Protein AF-0000000084947669 (afdb_homodimer)

Secondary structure (DSSP, 8-state):
--HHHHHHHHHHHH-TT--HHHHHHHHT--HHHHHHHHHHHHHTTSEEEEEEEE-GGGGT--EEEEEEEEES---HHHHHHHHHHHTT-TTEEEEEEESSS-SEEEEEEESSHHHHHHHHHHTGGGSTTEEEEEEEEEEEEEEE------/--HHHHHHHHHHHH-TT--HHHHHHHHT--HHHHHHHHHHHHHTTSEEEEEEEE-GGGGT--EEEEEEEEES---HHHHHHHHHHHTT-TTEEEEEEESSS-SEEEEEEESSHHHHHHHIIIIITTSTTEEEEEEEEEEEEEEE------

Solvent-accessible surface area (backbone atoms only — not comparable to full-atom values): 15806 Å² total; per-residue (Å²): 132,54,72,64,57,40,53,50,50,49,50,25,33,67,36,48,76,65,47,51,63,58,49,10,64,77,66,73,46,51,46,67,57,43,46,52,49,51,50,50,35,42,73,72,44,36,39,66,48,38,23,35,41,62,35,42,67,73,61,56,30,60,34,44,34,39,36,35,30,30,54,66,56,95,44,71,66,49,47,51,54,41,53,59,53,53,72,71,37,63,47,50,29,28,28,31,33,32,45,76,94,34,42,30,45,30,39,30,44,30,55,38,69,66,53,43,50,49,42,43,63,69,49,58,69,60,43,72,56,64,57,47,77,47,76,28,44,56,75,41,79,73,41,80,55,84,54,69,78,109,133,56,72,65,56,40,52,49,50,49,48,25,34,69,36,48,77,65,46,52,63,60,47,11,66,77,67,75,47,51,46,67,58,44,47,51,50,52,50,48,36,44,73,73,43,37,40,67,48,38,22,34,40,61,35,42,67,74,61,56,32,60,34,44,33,39,37,36,29,28,54,66,55,93,45,72,64,47,48,50,53,41,54,59,52,54,73,70,37,60,46,48,30,30,30,30,33,32,45,77,94,34,43,30,44,30,38,32,46,28,55,39,70,66,54,42,51,49,42,42,64,70,49,58,69,61,43,72,56,63,57,46,76,48,76,28,43,56,76,40,80,74,41,79,54,85,53,70,78,107

Sequence (300 aa):
MDIIDKKLLKLLQEDSKQTTKELSGKLNLSVTAVYERIKKLEKDGTIKKYVALVDRKKINKSYVVFCHIKLIQHNHEFIADFENAILKLDEVLECFHVSGDYDYILKICVADMEEYREFMVTKLTSIKHIGSTHSSFMIGEVKSTTVYDIMDIIDKKLLKLLQEDSKQTTKELSGKLNLSVTAVYERIKKLEKDGTIKKYVALVDRKKINKSYVVFCHIKLIQHNHEFIADFENAILKLDEVLECFHVSGDYDYILKICVADMEEYREFMVTKLTSIKHIGSTHSSFMIGEVKSTTVYDI

InterPro domains:
  IPR000485 AsnC-type HTH domain [PR00033] (1-17)
  IPR000485 AsnC-type HTH domain [PR00033] (17-28)
  IPR000485 AsnC-type HTH domain [PR00033] (28-47)
  IPR000485 AsnC-type HTH domain [PS50956] (1-62)
  IPR011008 Dimeric alpha-beta barrel [SSF54909] (64-147)
  IPR011991 ArsR-like helix-turn-helix domain [cd00090] (2-59)
  IPR019885 Transcription regulator HTH, AsnC-type, conserved site [PS00519] (19-45)
  IPR019887 Transcription regulator AsnC/Lrp, ligand binding domain [PF01037] (65-147)
  IPR019888 Transcription regulator AsnC-like [SM00344] (1-110)
  IPR036388 Winged helix-like DNA-binding domain superfamily [G3DSA:1.10.10.10] (2-53)
  IPR036390 Winged helix DNA-binding domain superfamily [SSF46785] (1-85)

pLDDT: mean 97.44, std 1.71, range [89.81, 98.88]

Organism: Flavobacterium columnare (strain ATCC 49512 / CIP 103533 / TG 44/87) (NCBI:txid1041826)

Nearest PDB structures (foldseek):
  2p6s-assembly1_H  TM=9.702E-01  e=6.304E-16  Neisseria meningitidis MC58
  3i4p-assembly1_A  TM=9.720E-01  e=1.332E-14  Agrobacterium fabrum str. C58
  2gqq-assembly1_A-2  TM=9.405E-01  e=3.184E-14  Escherichia coli
  2pn6-assembly1_A  TM=9.537E-01  e=4.630E-13  Sulfurisphaera tokodaii
  4pcq-assembly2_C  TM=7.401E-01  e=4.635E-12  Mycobacterium tuberculosis H37Rv

Foldseek 3Di:
DDPLLLVLQQVCQVPVPDQLVNSCVVSVHDSVVSVVSVVVCVVVCVPPDDDDDDDCLVVLQPKKKKKFWAFQDDDPVLVVQLVVLLVPDPQWPDWDQDDDDGGIITIGTHRDPVVVVVCVVPRNVPRPGTDDMDMDIDPDDDDDGPGDND/DDPLLLVLQQVCQVPVPDQLVNSCVVSVHDSVVSVVSVVVCVVVCVPPDDDDDDDCLVVLQPKKKKKFWAFQDDDDVLVVQLVVLLVPDPQWPDWDQDDDDGGIITIGTHRDPVVVVVCVVPRNVVRPGTDDMDMDIDPDDDDDGPGDND

Structure (mmCIF, N/CA/C/O backbone):
data_AF-0000000084947669-model_v1
#
loop_
_entity.id
_entity.type
_entity.pdbx_description
1 polymer 'AsnC family transcriptional regulator'
#
loop_
_atom_site.group_PDB
_atom_site.id
_atom_site.type_symbol
_atom_site.label_atom_id
_atom_site.label_alt_id
_atom_site.label_comp_id
_atom_site.label_asym_id
_atom_site.label_entity_id
_atom_site.label_seq_id
_atom_site.pdbx_PDB_ins_code
_atom_site.Cartn_x
_atom_site.Cartn_y
_atom_site.Cartn_z
_atom_site.occupancy
_atom_site.B_iso_or_equiv
_atom_site.auth_seq_id
_atom_site.auth_comp_id
_atom_site.auth_asym_id
_atom_site.auth_atom_id
_atom_site.pdbx_PDB_model_num
ATOM 1 N N . MET A 1 1 ? -20.25 -9.609 -8.492 1 89.81 1 MET A N 1
ATOM 2 C CA . MET A 1 1 ? -19.344 -10.547 -7.832 1 89.81 1 MET A CA 1
ATOM 3 C C . MET A 1 1 ? -20.078 -11.344 -6.754 1 89.81 1 MET A C 1
ATOM 5 O O . MET A 1 1 ? -20.75 -10.758 -5.91 1 89.81 1 MET A O 1
ATOM 9 N N . ASP A 1 2 ? -20.031 -12.578 -6.801 1 94.62 2 ASP A N 1
ATOM 10 C CA . ASP A 1 2 ? -20.766 -13.375 -5.828 1 94.62 2 ASP A CA 1
ATOM 11 C C . ASP A 1 2 ? -19.906 -13.703 -4.613 1 94.62 2 ASP A C 1
ATOM 13 O O . ASP A 1 2 ? -18.766 -13.234 -4.508 1 94.62 2 ASP A O 1
ATOM 17 N N . ILE A 1 3 ? -20.453 -14.438 -3.689 1 96.06 3 ILE A N 1
ATOM 18 C CA . ILE A 1 3 ? -19.844 -14.703 -2.396 1 96.06 3 ILE A CA 1
ATOM 19 C C . ILE A 1 3 ? -18.578 -15.523 -2.592 1 96.06 3 ILE A C 1
ATOM 21 O O . ILE A 1 3 ? -17.578 -15.328 -1.884 1 96.06 3 ILE A O 1
ATOM 25 N N . ILE A 1 4 ? -18.609 -16.391 -3.516 1 97 4 ILE A N 1
ATOM 26 C CA . ILE A 1 4 ? -17.469 -17.25 -3.766 1 97 4 ILE A CA 1
ATOM 27 C C . ILE A 1 4 ? -16.297 -16.422 -4.293 1 97 4 ILE A C 1
ATOM 29 O O . ILE A 1 4 ? -15.164 -16.609 -3.855 1 97 4 ILE A O 1
ATOM 33 N N . ASP A 1 5 ? -16.609 -15.531 -5.273 1 97.62 5 ASP A N 1
ATOM 34 C CA . ASP A 1 5 ? -15.578 -14.641 -5.789 1 97.62 5 ASP A CA 1
ATOM 35 C C . ASP A 1 5 ? -14.938 -13.828 -4.668 1 97.62 5 ASP A C 1
ATOM 37 O O . ASP A 1 5 ? -13.719 -13.656 -4.637 1 97.62 5 ASP A O 1
ATOM 41 N N . LYS A 1 6 ? -15.758 -13.352 -3.789 1 97.69 6 LYS A N 1
ATOM 42 C CA . LYS A 1 6 ? -15.266 -12.547 -2.668 1 97.69 6 LYS A CA 1
ATOM 43 C C . LYS A 1 6 ? -14.344 -13.367 -1.77 1 97.69 6 LYS A C 1
ATOM 45 O O . LYS A 1 6 ? -13.281 -12.898 -1.371 1 97.69 6 LYS A O 1
ATOM 50 N N . LYS A 1 7 ? -14.734 -14.555 -1.469 1 97.88 7 LYS A N 1
ATOM 51 C CA . LYS A 1 7 ? -13.906 -15.438 -0.651 1 97.88 7 LYS A CA 1
ATOM 52 C C . LYS A 1 7 ? -12.586 -15.758 -1.345 1 97.88 7 LYS A C 1
ATOM 54 O O . LYS A 1 7 ? -11.531 -15.758 -0.708 1 97.88 7 LYS A O 1
ATOM 59 N N . LEU A 1 8 ? -12.727 -16 -2.592 1 98.38 8 LEU A N 1
ATOM 60 C CA . LEU A 1 8 ? -11.547 -16.312 -3.396 1 98.38 8 LEU A CA 1
ATOM 61 C C . LEU A 1 8 ? -10.555 -15.156 -3.387 1 98.38 8 LEU A C 1
ATOM 63 O O . LEU A 1 8 ? -9.359 -15.359 -3.17 1 98.38 8 LEU A O 1
ATOM 67 N N . LEU A 1 9 ? -11.047 -13.984 -3.564 1 98.62 9 LEU A N 1
ATOM 68 C CA . LEU A 1 9 ? -10.203 -12.789 -3.562 1 98.62 9 LEU A CA 1
ATOM 69 C C . LEU A 1 9 ? -9.547 -12.594 -2.201 1 98.62 9 LEU A C 1
ATOM 71 O O . LEU A 1 9 ? -8.383 -12.203 -2.123 1 98.62 9 LEU A O 1
ATOM 75 N N . LYS A 1 10 ? -10.289 -12.844 -1.16 1 98.19 10 LYS A N 1
ATOM 76 C CA . LYS A 1 10 ? -9.727 -12.719 0.18 1 98.19 10 LYS A CA 1
ATOM 77 C C . LYS A 1 10 ? -8.539 -13.664 0.362 1 98.19 10 LYS A C 1
ATOM 79 O O . LYS A 1 10 ? -7.484 -13.258 0.844 1 98.19 10 LYS A O 1
ATOM 84 N N . LEU A 1 11 ? -8.695 -14.844 -0.06 1 98.56 11 LEU A N 1
ATOM 85 C CA . LEU A 1 11 ? -7.648 -15.852 0.066 1 98.56 11 LEU A CA 1
ATOM 86 C C . LEU A 1 11 ? -6.43 -15.477 -0.767 1 98.56 11 LEU A C 1
ATOM 88 O O . LEU A 1 11 ? -5.293 -15.594 -0.3 1 98.56 11 LEU A O 1
ATOM 92 N N . LEU A 1 12 ? -6.68 -14.961 -1.956 1 98.75 12 LEU A N 1
ATOM 93 C CA . LEU A 1 12 ? -5.59 -14.641 -2.871 1 98.75 12 LEU A CA 1
ATOM 94 C C . LEU A 1 12 ? -4.859 -13.375 -2.42 1 98.75 12 LEU A C 1
ATOM 96 O O . LEU A 1 12 ? -3.646 -13.258 -2.613 1 98.75 12 LEU A O 1
ATOM 100 N N . GLN A 1 13 ? -5.578 -12.453 -1.816 1 98.81 13 GLN A N 1
ATOM 101 C CA . GLN A 1 13 ? -4.941 -11.25 -1.286 1 98.81 13 GLN A CA 1
ATOM 102 C C . GLN A 1 13 ? -3.992 -11.594 -0.141 1 98.81 13 GLN A C 1
ATOM 104 O O . GLN A 1 13 ? -2.984 -10.914 0.061 1 98.81 13 GLN A O 1
ATOM 109 N N . GLU A 1 14 ? -4.336 -12.672 0.531 1 98.25 14 GLU A N 1
ATOM 110 C CA . GLU A 1 14 ? -3.535 -13.086 1.68 1 98.25 14 GLU A CA 1
ATOM 111 C C . GLU A 1 14 ? -2.34 -13.93 1.243 1 98.25 14 GLU A C 1
ATOM 113 O O . GLU A 1 14 ? -1.248 -13.797 1.801 1 98.25 14 GLU A O 1
ATOM 118 N N . ASP A 1 15 ? -2.598 -14.742 0.283 1 98.38 15 ASP A N 1
ATOM 119 C CA . ASP A 1 15 ? -1.585 -15.664 -0.226 1 98.38 15 ASP A CA 1
ATOM 120 C C . ASP A 1 15 ? -1.894 -16.078 -1.663 1 98.38 15 ASP A C 1
ATOM 122 O O . ASP A 1 15 ? -2.777 -16.906 -1.9 1 98.38 15 ASP A O 1
ATOM 126 N N . SER A 1 16 ? -1.097 -15.594 -2.531 1 98.44 16 SER A N 1
ATOM 127 C CA . SER A 1 16 ? -1.388 -15.867 -3.936 1 98.44 16 SER A CA 1
ATOM 128 C C . SER A 1 16 ? -0.65 -17.109 -4.422 1 98.44 16 SER A C 1
ATOM 130 O O . SER A 1 16 ? -0.786 -17.5 -5.582 1 98.44 16 SER A O 1
ATOM 132 N N . LYS A 1 17 ? 0.069 -17.75 -3.576 1 97.12 17 LYS A N 1
ATOM 133 C CA . LYS A 1 17 ? 0.81 -18.938 -3.963 1 97.12 17 LYS A CA 1
ATOM 134 C C . LYS A 1 17 ? -0.03 -20.203 -3.75 1 97.12 17 LYS A C 1
ATOM 136 O O . LYS A 1 17 ? 0.368 -21.297 -4.156 1 97.12 17 LYS A O 1
ATOM 141 N N . GLN A 1 18 ? -1.15 -20 -3.104 1 97.56 18 GLN A N 1
ATOM 142 C CA . GLN A 1 18 ? -2.027 -21.156 -2.934 1 97.56 18 GLN A CA 1
ATOM 143 C C . GLN A 1 18 ? -2.389 -21.781 -4.281 1 97.56 18 GLN A C 1
ATOM 145 O O . GLN A 1 18 ? -2.727 -21.062 -5.227 1 97.56 18 GLN A O 1
ATOM 150 N N . THR A 1 19 ? -2.348 -23.109 -4.312 1 97 19 THR A N 1
ATOM 151 C CA . THR A 1 19 ? -2.699 -23.797 -5.547 1 97 19 THR A CA 1
ATOM 152 C C . THR A 1 19 ? -4.211 -23.828 -5.738 1 97 19 THR A C 1
ATOM 154 O O . THR A 1 19 ? -4.969 -23.672 -4.777 1 97 19 THR A O 1
ATOM 157 N N . THR A 1 20 ? -4.574 -24.031 -7 1 97.69 20 THR A N 1
ATOM 158 C CA . THR A 1 20 ? -6 -24.172 -7.273 1 97.69 20 THR A CA 1
ATOM 159 C C . THR A 1 20 ? -6.594 -25.328 -6.477 1 97.69 20 THR A C 1
ATOM 161 O O . THR A 1 20 ? -7.746 -25.281 -6.051 1 97.69 20 THR A O 1
ATOM 164 N N . LYS A 1 21 ? -5.789 -26.328 -6.246 1 98 21 LYS A N 1
ATOM 165 C CA . LYS A 1 21 ? -6.227 -27.484 -5.461 1 98 21 LYS A CA 1
ATOM 166 C C . LYS A 1 21 ? -6.5 -27.094 -4.012 1 98 21 LYS A C 1
ATOM 168 O O . LYS A 1 21 ? -7.531 -27.469 -3.449 1 98 21 LYS A O 1
ATOM 173 N N . GLU A 1 22 ? -5.621 -26.406 -3.389 1 98.44 22 GLU A N 1
ATOM 174 C CA . GLU A 1 22 ? -5.805 -25.922 -2.021 1 98.44 22 GLU A CA 1
ATOM 175 C C . GLU A 1 22 ? -7.039 -25.031 -1.912 1 98.44 22 GLU A C 1
ATOM 177 O O . GLU A 1 22 ? -7.84 -25.188 -0.99 1 98.44 22 GLU A O 1
ATOM 182 N N . LEU A 1 23 ? -7.172 -24.156 -2.887 1 98.56 23 LEU A N 1
ATOM 183 C CA . LEU A 1 23 ? -8.297 -23.234 -2.895 1 98.56 23 LEU A CA 1
ATOM 184 C C . LEU A 1 23 ? -9.617 -23.984 -3.07 1 98.56 23 LEU A C 1
ATOM 186 O O . LEU A 1 23 ? -10.625 -23.625 -2.455 1 98.56 23 LEU A O 1
ATOM 190 N N . SER A 1 24 ? -9.57 -24.922 -3.959 1 98.44 24 SER A N 1
ATOM 191 C CA . SER A 1 24 ? -10.742 -25.766 -4.172 1 98.44 24 SER A CA 1
ATOM 192 C C . SER A 1 24 ? -11.227 -26.375 -2.861 1 98.44 24 SER A C 1
ATOM 194 O O . SER A 1 24 ? -12.43 -26.406 -2.588 1 98.44 24 SER A O 1
ATOM 196 N N . GLY A 1 25 ? -10.352 -26.906 -2.055 1 98.12 25 GLY A N 1
ATOM 197 C CA . GLY A 1 25 ? -10.695 -27.469 -0.755 1 98.12 25 GLY A CA 1
ATOM 198 C C . GLY A 1 25 ? -11.289 -26.438 0.195 1 98.12 25 GLY A C 1
ATOM 199 O O . GLY A 1 25 ? -12.297 -26.719 0.856 1 98.12 25 GLY A O 1
ATOM 200 N N . LYS A 1 26 ? -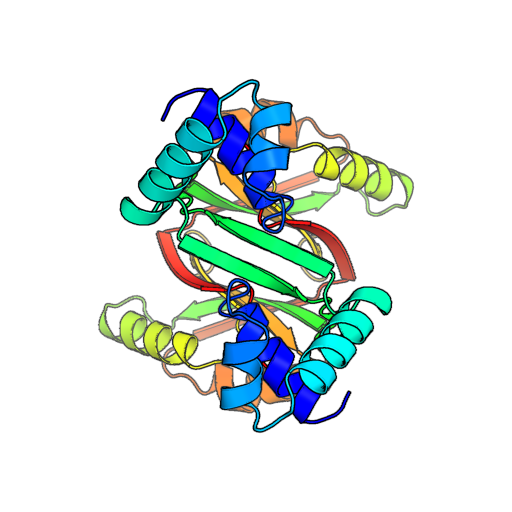10.742 -25.281 0.23 1 97.81 26 LYS A N 1
ATOM 201 C CA . LYS A 1 26 ? -11.172 -24.234 1.151 1 97.81 26 LYS A CA 1
ATOM 202 C C . LYS A 1 26 ? -12.539 -23.688 0.752 1 97.81 26 LYS A C 1
ATOM 204 O O . LYS A 1 26 ? -13.305 -23.234 1.605 1 97.81 26 LYS A O 1
ATOM 209 N N . LEU A 1 27 ? -12.852 -23.734 -0.516 1 98 27 LEU A N 1
ATOM 210 C CA . LEU A 1 27 ? -14.062 -23.109 -1.023 1 98 27 LEU A CA 1
ATOM 211 C C . LEU A 1 27 ? -15.141 -24.141 -1.308 1 98 27 LEU A C 1
ATOM 213 O O . LEU A 1 27 ? -16.281 -23.797 -1.632 1 98 27 LEU A O 1
ATOM 217 N N . ASN A 1 28 ? -14.766 -25.391 -1.197 1 97.88 28 ASN A N 1
ATOM 218 C CA . ASN A 1 28 ? -15.672 -26.484 -1.512 1 97.88 28 ASN A CA 1
ATOM 219 C C . ASN A 1 28 ? -16.188 -26.391 -2.947 1 97.88 28 ASN A C 1
ATOM 221 O O . ASN A 1 28 ? -17.391 -26.438 -3.184 1 97.88 28 ASN A O 1
ATOM 225 N N . LEU A 1 29 ? -15.234 -26.188 -3.861 1 98 29 LEU A N 1
ATOM 226 C CA . LEU A 1 29 ? -15.453 -26.172 -5.305 1 98 29 LEU A CA 1
ATOM 227 C C . LEU A 1 29 ? -14.523 -27.141 -6.016 1 98 29 LEU A C 1
ATOM 229 O O . LEU A 1 29 ? -13.539 -27.594 -5.434 1 98 29 LEU A O 1
ATOM 233 N N . SER A 1 30 ? -14.891 -27.438 -7.219 1 98.19 30 SER A N 1
ATOM 234 C CA . SER A 1 30 ? -13.953 -28.203 -8.031 1 98.19 30 SER A CA 1
ATOM 235 C C . SER A 1 30 ? -12.742 -27.359 -8.422 1 98.19 30 SER A C 1
ATOM 237 O O . SER A 1 30 ? -12.828 -26.125 -8.461 1 98.19 30 SER A O 1
ATOM 239 N N . VAL A 1 31 ? -11.664 -28.062 -8.688 1 98.44 31 VAL A N 1
ATOM 240 C CA . VAL A 1 31 ? -10.445 -27.375 -9.133 1 98.44 31 VAL A CA 1
ATOM 241 C C . VAL A 1 31 ? -10.734 -26.578 -10.398 1 98.44 31 VAL A C 1
ATOM 243 O O . VAL A 1 31 ? -10.297 -25.422 -10.523 1 98.44 31 VAL A O 1
ATOM 246 N N . THR A 1 32 ? -11.523 -27.141 -11.273 1 98.38 32 THR A N 1
ATOM 247 C CA . THR A 1 32 ? -11.875 -26.484 -12.531 1 98.38 32 THR A CA 1
ATOM 248 C C . THR A 1 32 ? -12.688 -25.219 -12.273 1 98.38 32 THR A C 1
ATOM 250 O O . THR A 1 32 ? -12.445 -24.188 -12.898 1 98.38 32 THR A O 1
ATOM 253 N N . ALA A 1 33 ? -13.609 -25.234 -11.375 1 98.19 33 ALA A N 1
ATOM 254 C CA . ALA A 1 33 ? -14.438 -24.094 -11.039 1 98.19 33 ALA A CA 1
ATOM 255 C C . ALA A 1 33 ? -13.586 -22.953 -10.469 1 98.19 33 ALA A C 1
ATOM 257 O O . ALA A 1 33 ? -13.781 -21.781 -10.828 1 98.19 33 ALA A O 1
ATOM 258 N N . VAL A 1 34 ? -12.656 -23.312 -9.586 1 98.5 34 VAL A N 1
ATOM 259 C CA . VAL A 1 34 ? -11.766 -22.312 -9.008 1 98.5 34 VAL A CA 1
ATOM 260 C C . VAL A 1 34 ? -10.922 -21.672 -10.117 1 98.5 34 VAL A C 1
ATOM 262 O O . VAL A 1 34 ? -10.797 -20.453 -10.172 1 98.5 34 VAL A O 1
ATOM 265 N N . TYR A 1 35 ? -10.414 -22.531 -10.961 1 98.25 35 TYR A N 1
ATOM 266 C CA . TYR A 1 35 ? -9.578 -22.062 -12.062 1 98.25 35 TYR A CA 1
ATOM 267 C C . TYR A 1 35 ? -10.336 -21.078 -12.938 1 98.25 35 TYR A C 1
ATOM 269 O O . TYR A 1 35 ? -9.828 -20 -13.25 1 98.25 35 TYR A O 1
ATOM 277 N N . GLU A 1 36 ? -11.484 -21.391 -13.312 1 98.38 36 GLU A N 1
ATOM 278 C CA . GLU A 1 36 ? -12.297 -20.547 -14.18 1 98.38 36 GLU A CA 1
ATOM 279 C C . GLU A 1 36 ? -12.641 -19.219 -13.516 1 98.38 36 GLU A C 1
ATOM 281 O O . GLU A 1 36 ? -12.648 -18.172 -14.164 1 98.38 36 GLU A O 1
ATOM 286 N N . ARG A 1 37 ? -12.906 -19.266 -12.273 1 98.44 37 ARG A N 1
ATOM 287 C CA . ARG A 1 37 ? -13.234 -18.047 -11.547 1 98.44 37 ARG A CA 1
ATOM 288 C C . ARG A 1 37 ? -12.023 -17.125 -11.445 1 98.44 37 ARG A C 1
ATOM 290 O O . ARG A 1 37 ? -12.141 -15.922 -11.633 1 98.44 37 ARG A O 1
ATOM 297 N N . ILE A 1 38 ? -10.898 -17.688 -11.164 1 98.5 38 ILE A N 1
ATOM 298 C CA . ILE A 1 38 ? -9.68 -16.891 -11.094 1 98.5 38 ILE A CA 1
ATOM 299 C C . ILE A 1 38 ? -9.406 -16.234 -12.453 1 98.5 38 ILE A C 1
ATOM 301 O O . ILE A 1 38 ? -9.133 -15.031 -12.523 1 98.5 38 ILE A O 1
ATOM 305 N N . LYS A 1 39 ? -9.508 -17.031 -13.484 1 98.31 39 LYS A N 1
ATOM 306 C CA . LYS A 1 39 ? -9.273 -16.516 -14.836 1 98.31 39 LYS A CA 1
ATOM 307 C C . LYS A 1 39 ? -10.234 -15.383 -15.164 1 98.31 39 LYS A C 1
ATOM 309 O O . LYS A 1 39 ? -9.844 -14.391 -15.781 1 98.31 39 LYS A O 1
ATOM 314 N N . LYS A 1 40 ? -11.422 -15.531 -14.797 1 98.31 40 LYS A N 1
ATOM 315 C CA . LYS A 1 40 ? -12.422 -14.492 -15.023 1 98.31 40 LYS A CA 1
ATOM 316 C C . LYS A 1 40 ? -12.055 -13.211 -14.281 1 98.31 40 LYS A C 1
ATOM 318 O O . LYS A 1 40 ? -12.125 -12.117 -14.852 1 98.31 40 LYS A O 1
ATOM 323 N N . LEU A 1 41 ? -11.672 -13.359 -13.008 1 98.62 41 LEU A N 1
ATOM 324 C CA . LEU A 1 41 ? -11.297 -12.219 -12.18 1 98.62 41 LEU A CA 1
ATOM 325 C C . LEU A 1 41 ? -10.062 -11.523 -12.742 1 98.62 41 LEU A C 1
ATOM 327 O O . LEU A 1 41 ? -9.938 -10.297 -12.641 1 98.62 41 LEU A O 1
ATOM 331 N N . GLU A 1 42 ? -9.156 -12.273 -13.32 1 98.62 42 GLU A N 1
ATOM 332 C CA . GLU A 1 42 ? -7.984 -11.711 -13.984 1 98.62 42 GLU A CA 1
ATOM 333 C C . GLU A 1 42 ? -8.375 -11 -15.281 1 98.62 42 GLU A C 1
ATOM 335 O O . GLU A 1 42 ? -7.938 -9.875 -15.531 1 98.62 42 GLU A O 1
ATOM 340 N N . LYS A 1 43 ? -9.164 -11.594 -16.062 1 98.31 43 LYS A N 1
ATOM 341 C CA . LYS A 1 43 ? -9.555 -11.078 -17.375 1 98.31 43 LYS A CA 1
ATOM 342 C C . LYS A 1 43 ? -10.336 -9.766 -17.234 1 98.31 43 LYS A C 1
ATOM 344 O O . LYS A 1 43 ? -10.148 -8.844 -18.031 1 98.31 43 LYS A O 1
ATOM 349 N N . ASP A 1 44 ? -11.156 -9.719 -16.219 1 97.62 44 ASP A N 1
ATOM 350 C CA . ASP A 1 44 ? -11.984 -8.523 -16.094 1 97.62 44 ASP A CA 1
ATOM 351 C C . ASP A 1 44 ? -11.25 -7.426 -15.32 1 97.62 44 ASP A C 1
ATOM 353 O O . ASP A 1 44 ? -11.781 -6.328 -15.133 1 97.62 44 ASP A O 1
ATOM 357 N N . GLY A 1 45 ? -10.055 -7.707 -14.805 1 98.31 45 GLY A N 1
ATOM 358 C CA . GLY A 1 45 ? -9.195 -6.691 -14.211 1 98.31 45 GLY A CA 1
ATOM 359 C C . GLY A 1 45 ? -9.383 -6.562 -12.711 1 98.31 45 GLY A C 1
ATOM 360 O O . GLY A 1 45 ? -8.789 -5.688 -12.086 1 98.31 45 GLY A O 1
ATOM 361 N N . THR A 1 46 ? -10.234 -7.402 -12.078 1 98.69 46 THR A N 1
ATOM 362 C CA . THR A 1 46 ? -10.391 -7.367 -10.633 1 98.69 46 THR A CA 1
ATOM 363 C C . THR A 1 46 ? -9.078 -7.711 -9.938 1 98.69 46 THR A C 1
ATOM 365 O O . THR A 1 46 ? -8.68 -7.039 -8.984 1 98.69 46 THR A O 1
ATOM 368 N N . ILE A 1 47 ? -8.516 -8.766 -10.414 1 98.75 47 ILE A N 1
ATOM 369 C CA . ILE A 1 47 ? -7.141 -9.031 -10.016 1 98.75 47 ILE A CA 1
ATOM 370 C C . ILE A 1 47 ? -6.18 -8.312 -10.953 1 98.75 47 ILE A C 1
ATOM 372 O O . ILE A 1 47 ? -6.113 -8.617 -12.141 1 98.75 47 ILE A O 1
ATOM 376 N N . LYS A 1 48 ? -5.438 -7.414 -10.453 1 98.38 48 LYS A N 1
ATOM 377 C CA . LYS A 1 48 ? -4.559 -6.59 -11.281 1 98.38 48 LYS A CA 1
ATOM 378 C C . LYS A 1 48 ? -3.234 -7.301 -11.555 1 98.38 48 LYS A C 1
ATOM 380 O O . LYS A 1 48 ? -2.746 -7.301 -12.688 1 98.38 48 LYS A O 1
ATOM 385 N N . LYS A 1 49 ? -2.621 -7.879 -10.531 1 98.06 49 LYS A N 1
ATOM 386 C CA . LYS A 1 49 ? -1.345 -8.578 -10.656 1 98.06 49 LYS A CA 1
ATOM 387 C C . LYS A 1 49 ? -1.015 -9.352 -9.383 1 98.06 49 LYS A C 1
ATOM 389 O O . LYS A 1 49 ? -1.677 -9.18 -8.352 1 98.06 49 LYS A O 1
ATOM 394 N N . TYR A 1 50 ? -0.127 -10.211 -9.477 1 98.81 50 TYR A N 1
ATOM 395 C CA . TYR A 1 50 ? 0.444 -10.969 -8.375 1 98.81 50 TYR A CA 1
ATOM 396 C C . TYR A 1 50 ? 1.867 -10.516 -8.07 1 98.81 50 TYR A C 1
ATOM 398 O O . TYR A 1 50 ? 2.703 -10.438 -8.977 1 98.81 50 TYR A O 1
ATOM 406 N N . VAL A 1 51 ? 2.102 -10.203 -6.77 1 98.88 51 VAL A N 1
ATOM 407 C CA . VAL A 1 51 ? 3.4 -9.602 -6.48 1 98.88 51 VAL A CA 1
ATOM 408 C C . VAL A 1 51 ? 3.98 -10.203 -5.207 1 98.88 51 VAL A C 1
ATOM 410 O O . VAL A 1 51 ? 3.246 -10.766 -4.383 1 98.88 51 VAL A O 1
ATOM 413 N N . ALA A 1 52 ? 5.262 -10.086 -5.094 1 98.81 52 ALA A N 1
ATOM 414 C CA . ALA A 1 52 ? 5.938 -10.312 -3.82 1 98.81 52 ALA A CA 1
ATOM 415 C C . ALA A 1 52 ? 5.996 -9.031 -2.994 1 98.81 52 ALA A C 1
ATOM 417 O O . ALA A 1 52 ? 6.398 -7.977 -3.496 1 98.81 52 ALA A O 1
ATOM 418 N N . LEU A 1 53 ? 5.516 -9.086 -1.841 1 98.81 53 LEU A N 1
ATOM 419 C CA . LEU A 1 53 ? 5.734 -8.008 -0.892 1 98.81 53 LEU A CA 1
ATOM 420 C C . LEU A 1 53 ? 7.062 -8.18 -0.161 1 98.81 53 LEU A C 1
ATOM 422 O O . LEU A 1 53 ? 7.352 -9.258 0.36 1 98.81 53 LEU A O 1
ATOM 426 N N . VAL A 1 54 ? 7.812 -7.102 -0.158 1 98.5 54 VAL A N 1
ATOM 427 C CA . VAL A 1 54 ? 9.164 -7.156 0.396 1 98.5 54 VAL A CA 1
ATOM 428 C C . VAL A 1 54 ? 9.211 -6.371 1.707 1 98.5 54 VAL A C 1
ATOM 430 O O . VAL A 1 54 ? 8.531 -5.355 1.857 1 98.5 54 VAL A O 1
ATOM 433 N N . ASP A 1 55 ? 10.047 -6.848 2.662 1 98.06 55 ASP A N 1
ATOM 434 C CA . ASP A 1 55 ? 10.289 -6.129 3.912 1 98.06 55 ASP A CA 1
ATOM 435 C C . ASP A 1 55 ? 11.188 -4.918 3.688 1 98.06 55 ASP A C 1
ATOM 437 O O . ASP A 1 55 ? 12.383 -5.066 3.441 1 98.06 55 ASP A O 1
ATOM 441 N N . ARG A 1 56 ? 10.594 -3.793 3.809 1 96.88 56 ARG A N 1
ATOM 442 C CA . ARG A 1 56 ? 11.328 -2.574 3.48 1 96.88 56 ARG A CA 1
ATOM 443 C C . ARG A 1 56 ? 12.57 -2.436 4.352 1 96.88 56 ARG A C 1
ATOM 445 O O . ARG A 1 56 ? 13.57 -1.863 3.918 1 96.88 56 ARG A O 1
ATOM 452 N N . LYS A 1 57 ? 12.578 -2.936 5.594 1 96.69 57 LYS A N 1
ATOM 453 C CA . LYS A 1 57 ? 13.719 -2.852 6.496 1 96.69 57 LYS A CA 1
ATOM 454 C C . LYS A 1 57 ? 14.891 -3.682 5.977 1 96.69 57 LYS A C 1
ATOM 456 O O . LYS A 1 57 ? 16.047 -3.293 6.133 1 96.69 57 LYS A O 1
ATOM 461 N N . LYS A 1 58 ? 14.578 -4.711 5.293 1 97.12 58 LYS A N 1
ATOM 462 C CA . LYS A 1 58 ? 15.602 -5.648 4.832 1 97.12 58 LYS A CA 1
ATOM 463 C C . LYS A 1 58 ? 16.203 -5.188 3.508 1 97.12 58 LYS A C 1
ATOM 465 O O . LYS A 1 58 ? 17.234 -5.719 3.074 1 97.12 58 LYS A O 1
ATOM 470 N N . ILE A 1 59 ? 15.633 -4.172 2.91 1 97.12 59 ILE A N 1
ATOM 471 C CA . ILE A 1 59 ? 16.172 -3.697 1.642 1 97.12 59 ILE A CA 1
ATOM 472 C C . ILE A 1 59 ? 16.594 -2.236 1.776 1 97.12 59 ILE A C 1
ATOM 474 O O . ILE A 1 59 ? 16.656 -1.504 0.786 1 97.12 59 ILE A O 1
ATOM 478 N N . ASN A 1 60 ? 16.766 -1.767 2.881 1 96.12 60 ASN A N 1
ATOM 479 C CA . ASN A 1 60 ? 17.297 -0.444 3.199 1 96.12 60 ASN A CA 1
ATOM 480 C C . ASN A 1 60 ? 16.344 0.662 2.736 1 96.12 60 ASN A C 1
ATOM 482 O O . ASN A 1 60 ? 16.781 1.622 2.094 1 96.12 60 ASN A O 1
ATOM 486 N N . LYS A 1 61 ? 15.047 0.462 2.988 1 97.44 61 LYS A N 1
ATOM 487 C CA . LYS A 1 61 ? 14.008 1.465 2.773 1 97.44 61 LYS A CA 1
ATOM 488 C C . LYS A 1 61 ? 13.156 1.645 4.023 1 97.44 61 LYS A C 1
ATOM 490 O O . LYS A 1 61 ? 11.922 1.69 3.939 1 97.44 61 LYS A O 1
ATOM 495 N N . SER A 1 62 ? 13.836 1.742 5.141 1 95.94 62 SER A N 1
ATOM 496 C CA . SER A 1 62 ? 13.172 1.678 6.438 1 95.94 62 SER A CA 1
ATOM 497 C C . SER A 1 62 ? 12.477 2.996 6.77 1 95.94 62 SER A C 1
ATOM 499 O O . SER A 1 62 ? 11.57 3.033 7.602 1 95.94 62 SER A O 1
ATOM 501 N N . TYR A 1 63 ? 12.898 4.047 6.109 1 96.62 63 TYR A N 1
ATOM 502 C CA . TYR A 1 63 ? 12.391 5.371 6.449 1 96.62 63 TYR A CA 1
ATOM 503 C C . TYR A 1 63 ? 11.203 5.746 5.574 1 96.62 63 TYR A C 1
ATOM 505 O O . TYR A 1 63 ? 11.352 5.941 4.363 1 96.62 63 TYR A O 1
ATOM 513 N N . VAL A 1 64 ? 10.031 5.824 6.195 1 98.44 64 VAL A N 1
ATOM 514 C CA . VAL A 1 64 ? 8.805 6.207 5.5 1 98.44 64 VAL A CA 1
ATOM 515 C C . VAL A 1 64 ? 8.43 7.641 5.867 1 98.44 64 VAL A C 1
ATOM 517 O O . VAL A 1 64 ? 8.406 8 7.047 1 98.44 64 VAL A O 1
ATOM 520 N N . VAL A 1 65 ? 8.188 8.43 4.871 1 98.69 65 VAL A N 1
ATOM 521 C CA . VAL A 1 65 ? 7.828 9.828 5.059 1 98.69 65 VAL A CA 1
ATOM 522 C C . VAL A 1 65 ? 6.543 10.141 4.293 1 98.69 65 VAL A C 1
ATOM 524 O O . VAL A 1 65 ? 6.391 9.75 3.137 1 98.69 65 VAL A O 1
ATOM 527 N N . PHE A 1 66 ? 5.645 10.797 4.98 1 98.75 66 PHE A N 1
ATOM 528 C CA . PHE A 1 66 ? 4.488 11.375 4.309 1 98.75 66 PHE A CA 1
ATOM 529 C C . PHE A 1 66 ? 4.715 12.852 4.012 1 98.75 66 PHE A C 1
ATOM 531 O O . PHE A 1 66 ? 4.934 13.648 4.926 1 98.75 66 PHE A O 1
ATOM 538 N N . CYS A 1 67 ? 4.66 13.164 2.748 1 98.69 67 CYS A N 1
ATOM 539 C CA . CYS A 1 67 ? 4.898 14.539 2.328 1 98.69 67 CYS A CA 1
ATOM 540 C C . CYS A 1 67 ? 3.635 15.148 1.732 1 98.69 67 CYS A C 1
ATOM 542 O O . CYS A 1 67 ? 3.066 14.609 0.783 1 98.69 67 CYS A O 1
ATOM 544 N N . HIS A 1 68 ? 3.203 16.219 2.373 1 98.62 68 HIS A N 1
ATOM 545 C CA . HIS A 1 68 ? 2.055 16.984 1.9 1 98.62 68 HIS A CA 1
ATOM 546 C C . HIS A 1 68 ? 2.492 18.156 1.024 1 98.62 68 HIS A C 1
ATOM 548 O O . HIS A 1 68 ? 3.348 18.953 1.424 1 98.62 68 HIS A O 1
ATOM 554 N N . ILE A 1 69 ? 1.83 18.297 -0.154 1 98.44 69 ILE A N 1
ATOM 555 C CA . ILE A 1 69 ? 2.318 19.25 -1.141 1 98.44 69 ILE A CA 1
ATOM 556 C C . ILE A 1 69 ? 1.209 20.234 -1.497 1 98.44 69 ILE A C 1
ATOM 558 O O . ILE A 1 69 ? 0.054 19.844 -1.675 1 98.44 69 ILE A O 1
ATOM 562 N N . LYS A 1 70 ? 1.592 21.453 -1.523 1 98 70 LYS A N 1
ATOM 563 C CA . LYS A 1 70 ? 0.765 22.5 -2.119 1 98 70 LYS A CA 1
ATOM 564 C C . LYS A 1 70 ? 1.407 23.047 -3.389 1 98 70 LYS A C 1
ATOM 566 O O . LYS A 1 70 ? 2.584 23.406 -3.387 1 98 70 LYS A O 1
ATOM 571 N N . LEU A 1 71 ? 0.678 23.109 -4.48 1 97.62 71 LEU A N 1
ATOM 572 C CA . LEU A 1 71 ? 1.157 23.734 -5.711 1 97.62 71 LEU A CA 1
ATOM 573 C C . LEU A 1 71 ? 0.983 25.234 -5.664 1 97.62 71 LEU A C 1
ATOM 575 O O . LEU A 1 71 ? 0.127 25.75 -4.938 1 97.62 71 LEU A O 1
ATOM 579 N N . ILE A 1 72 ? 1.759 25.922 -6.441 1 96.06 72 ILE A N 1
ATOM 580 C CA . ILE A 1 72 ? 1.678 27.391 -6.5 1 96.06 72 ILE A CA 1
ATOM 581 C C . ILE A 1 72 ? 0.327 27.797 -7.078 1 96.06 72 ILE A C 1
ATOM 583 O O . ILE A 1 72 ? -0.282 28.766 -6.609 1 96.06 72 ILE A O 1
ATOM 587 N N . GLN A 1 73 ? -0.055 27.094 -8.07 1 93.38 73 GLN A N 1
ATOM 588 C CA . GLN A 1 73 ? -1.354 27.281 -8.711 1 93.38 73 GLN A CA 1
ATOM 589 C C . GLN A 1 73 ? -1.967 25.938 -9.117 1 93.38 73 GLN A C 1
ATOM 591 O O . GLN A 1 73 ? -1.246 25 -9.453 1 93.38 73 GLN A O 1
ATOM 596 N N . HIS A 1 74 ? -3.289 25.969 -9.047 1 91.19 74 HIS A N 1
ATOM 597 C CA . HIS A 1 74 ? -4 24.734 -9.383 1 91.19 74 HIS A CA 1
ATOM 598 C C . HIS A 1 74 ? -4.605 24.812 -10.781 1 91.19 74 HIS A C 1
ATOM 600 O O . HIS A 1 74 ? -5.828 24.906 -10.922 1 91.19 74 HIS A O 1
ATOM 606 N N . ASN A 1 75 ? -3.771 24.859 -11.758 1 92 75 ASN A N 1
ATOM 607 C CA . ASN A 1 75 ? -4.262 24.797 -13.133 1 92 75 ASN A CA 1
ATOM 608 C C . ASN A 1 75 ? -3.803 23.516 -13.836 1 92 75 ASN A C 1
ATOM 610 O O . ASN A 1 75 ? -2.914 22.812 -13.344 1 92 75 ASN A O 1
ATOM 614 N N . HIS A 1 76 ? -4.371 23.266 -14.977 1 93.81 76 HIS A N 1
ATOM 615 C CA . HIS A 1 76 ? -4.203 22 -15.68 1 93.81 76 HIS A CA 1
ATOM 616 C C . HIS A 1 76 ? -2.74 21.75 -16.031 1 93.81 76 HIS A C 1
ATOM 618 O O . HIS A 1 76 ? -2.248 20.625 -15.898 1 93.81 76 HIS A O 1
ATOM 624 N N . GLU A 1 77 ? -2.111 22.75 -16.422 1 94 77 GLU A N 1
ATOM 625 C CA . GLU A 1 77 ? -0.717 22.609 -16.844 1 94 77 GLU A CA 1
ATOM 626 C C . GLU A 1 77 ? 0.178 22.25 -15.664 1 94 77 GLU A C 1
ATOM 628 O O . GLU A 1 77 ? 1.012 21.344 -15.766 1 94 77 GLU A O 1
ATOM 633 N N . PHE A 1 78 ? 0.059 22.953 -14.57 1 93.62 78 PHE A N 1
ATOM 634 C CA . PHE A 1 78 ? 0.863 22.719 -13.375 1 93.62 78 PHE A CA 1
ATOM 635 C C . PHE A 1 78 ? 0.609 21.312 -12.828 1 93.62 78 PHE A C 1
ATOM 637 O O . PHE A 1 78 ? 1.549 20.609 -12.461 1 93.62 78 PHE A O 1
ATOM 644 N N . ILE A 1 79 ? -0.614 20.938 -12.875 1 96 79 ILE A N 1
ATOM 645 C CA . ILE A 1 79 ? -1.018 19.625 -12.391 1 96 79 ILE A CA 1
ATOM 646 C C . ILE A 1 79 ? -0.388 18.531 -13.258 1 96 79 ILE A C 1
ATOM 648 O O . ILE A 1 79 ? 0.232 17.609 -12.742 1 96 79 ILE A O 1
ATOM 652 N N . ALA A 1 80 ? -0.502 18.641 -14.508 1 96.62 80 ALA A N 1
ATOM 653 C CA . ALA A 1 80 ? 0.04 17.656 -15.43 1 96.62 80 ALA A CA 1
ATOM 654 C C . ALA A 1 80 ? 1.554 17.531 -15.281 1 96.62 80 ALA A C 1
ATOM 656 O O . ALA A 1 80 ? 2.09 16.422 -15.219 1 96.62 80 ALA A O 1
ATOM 657 N N . ASP A 1 81 ? 2.209 18.656 -15.18 1 96.5 81 ASP A N 1
ATOM 658 C CA . ASP A 1 81 ? 3.66 18.672 -15.023 1 96.5 81 ASP A CA 1
ATOM 659 C C . ASP A 1 81 ? 4.082 17.969 -13.734 1 96.5 81 ASP A C 1
ATOM 661 O O . ASP A 1 81 ? 4.984 17.141 -13.742 1 96.5 81 ASP A O 1
ATOM 665 N N . PHE A 1 82 ? 3.402 18.328 -12.695 1 97.69 82 PHE A N 1
ATOM 666 C CA . PHE A 1 82 ? 3.721 17.75 -11.391 1 97.69 82 PHE A CA 1
ATOM 667 C C . PHE A 1 82 ? 3.498 16.25 -11.391 1 97.69 82 PHE A C 1
ATOM 669 O O . PHE A 1 82 ? 4.391 15.484 -11.016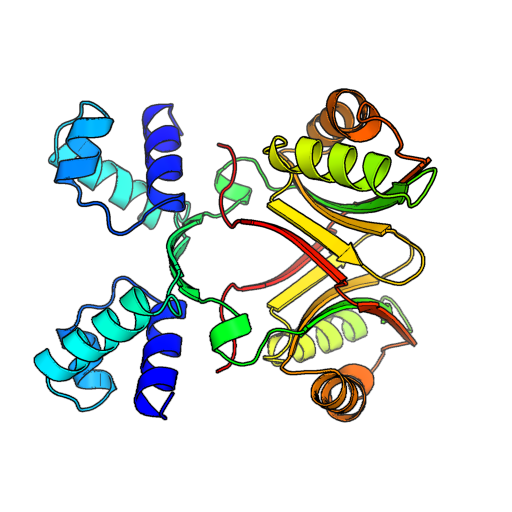 1 97.69 82 PHE A O 1
ATOM 676 N N . GLU A 1 83 ? 2.342 15.805 -11.852 1 98.06 83 GLU A N 1
ATOM 677 C CA . GLU A 1 83 ? 1.985 14.391 -11.805 1 98.06 83 GLU A CA 1
ATOM 678 C C . GLU A 1 83 ? 2.896 13.562 -12.711 1 98.06 83 GLU A C 1
ATOM 680 O O . GLU A 1 83 ? 3.283 12.453 -12.359 1 98.06 83 GLU A O 1
ATOM 685 N N . ASN A 1 84 ? 3.277 14.125 -13.852 1 98 84 ASN A N 1
ATOM 686 C CA . ASN A 1 84 ? 4.203 13.438 -14.742 1 98 84 ASN A CA 1
ATOM 687 C C . ASN A 1 84 ? 5.574 13.25 -14.094 1 98 84 ASN A C 1
ATOM 689 O O . ASN A 1 84 ? 6.211 12.211 -14.258 1 98 84 ASN A O 1
ATOM 693 N N . ALA A 1 85 ? 6.008 14.242 -13.383 1 98.12 85 ALA A N 1
ATOM 694 C CA . ALA A 1 85 ? 7.301 14.188 -12.703 1 98.12 85 ALA A CA 1
ATOM 695 C C . ALA A 1 85 ? 7.285 13.156 -11.578 1 98.12 85 ALA A C 1
ATOM 697 O O . ALA A 1 85 ? 8.227 12.375 -11.422 1 98.12 85 ALA A O 1
ATOM 698 N N . ILE A 1 86 ? 6.211 13.18 -10.812 1 98.38 86 ILE A N 1
ATOM 699 C CA . ILE A 1 86 ? 6.09 12.312 -9.641 1 98.38 86 ILE A CA 1
ATOM 700 C C . ILE A 1 86 ? 6.156 10.852 -10.07 1 98.38 86 ILE A C 1
ATOM 702 O O . ILE A 1 86 ? 6.746 10.023 -9.375 1 98.38 86 ILE A O 1
ATOM 706 N N . LEU A 1 87 ? 5.574 10.523 -11.25 1 98.25 87 LEU A N 1
ATOM 707 C CA . LEU A 1 87 ? 5.512 9.156 -11.75 1 98.25 87 LEU A CA 1
ATOM 708 C C . LEU A 1 87 ? 6.914 8.602 -12 1 98.25 87 LEU A C 1
ATOM 710 O O . LEU A 1 87 ? 7.113 7.387 -12 1 98.25 87 LEU A O 1
ATOM 714 N N . LYS A 1 88 ? 7.91 9.469 -12.086 1 97.69 88 LYS A N 1
ATOM 715 C CA . LYS A 1 88 ? 9.273 9.07 -12.438 1 97.69 88 LYS A CA 1
ATOM 716 C C . LYS A 1 88 ? 10.133 8.922 -11.188 1 97.69 88 LYS A C 1
ATOM 718 O O . LYS A 1 88 ? 11.289 8.5 -11.266 1 97.69 88 LYS A O 1
ATOM 723 N N . LEU A 1 89 ? 9.586 9.289 -10.055 1 98.38 89 LEU A N 1
ATOM 724 C CA . LEU A 1 89 ? 10.359 9.258 -8.812 1 98.38 89 LEU A CA 1
ATOM 725 C C . LEU A 1 89 ? 10.203 7.914 -8.117 1 98.38 89 LEU A C 1
ATOM 727 O O . LEU A 1 89 ? 9.164 7.641 -7.512 1 98.38 89 LEU A O 1
ATOM 731 N N . ASP A 1 90 ? 11.219 7.164 -8 1 97.5 90 ASP A N 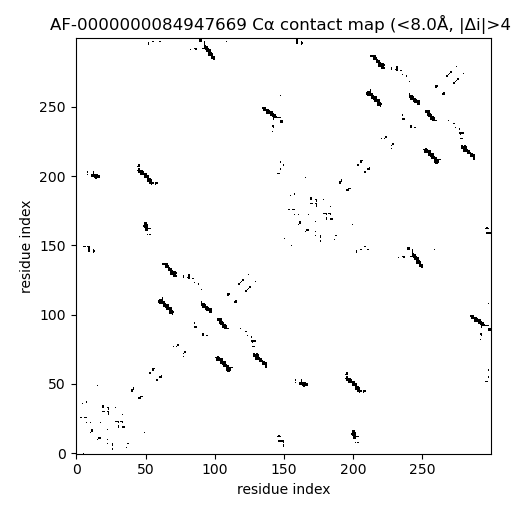1
ATOM 732 C CA . ASP A 1 90 ? 11.18 5.801 -7.48 1 97.5 90 ASP A CA 1
ATOM 733 C C . ASP A 1 90 ? 10.969 5.797 -5.969 1 97.5 90 ASP A C 1
ATOM 735 O O . ASP A 1 90 ? 10.414 4.844 -5.418 1 97.5 90 ASP A O 1
ATOM 739 N N . GLU A 1 91 ? 11.375 6.863 -5.34 1 98.56 91 GLU A N 1
ATOM 740 C CA . GLU A 1 91 ? 11.242 6.953 -3.891 1 98.56 91 GLU A CA 1
ATOM 741 C C . GLU A 1 91 ? 9.781 7.078 -3.473 1 98.56 91 GLU A C 1
ATOM 743 O O . GLU A 1 91 ? 9.43 6.797 -2.324 1 98.56 91 GLU A O 1
ATOM 748 N N . VAL A 1 92 ? 8.961 7.57 -4.461 1 98.75 92 VAL A N 1
ATOM 749 C CA . VAL A 1 92 ? 7.543 7.77 -4.18 1 98.75 92 VAL A CA 1
ATOM 750 C C . VAL A 1 92 ? 6.77 6.488 -4.492 1 98.75 92 VAL A C 1
ATOM 752 O O . VAL A 1 92 ? 6.691 6.066 -5.648 1 98.75 92 VAL A O 1
ATOM 755 N N . LEU A 1 93 ? 6.184 5.91 -3.469 1 98.69 93 LEU A N 1
ATOM 756 C CA . LEU A 1 93 ? 5.395 4.699 -3.678 1 98.69 93 LEU A CA 1
ATOM 757 C C . LEU A 1 93 ? 3.932 5.043 -3.939 1 98.69 93 LEU A C 1
ATOM 759 O O . LEU A 1 93 ? 3.25 4.34 -4.688 1 98.69 93 LEU A O 1
ATOM 763 N N . GLU A 1 94 ? 3.533 6.082 -3.254 1 98.81 94 GLU A N 1
ATOM 764 C CA . GLU A 1 94 ? 2.152 6.523 -3.43 1 98.81 94 GLU A CA 1
ATOM 765 C C . GLU A 1 94 ? 2.068 8.039 -3.537 1 98.81 94 GLU A C 1
ATOM 767 O O . GLU A 1 94 ? 2.82 8.758 -2.875 1 98.81 94 GLU A O 1
ATOM 772 N N . CYS A 1 95 ? 1.165 8.469 -4.359 1 98.88 95 CYS A N 1
ATOM 773 C CA . CYS A 1 95 ? 0.802 9.875 -4.496 1 98.88 95 CYS A CA 1
ATOM 774 C C . CYS A 1 95 ? -0.681 10.023 -4.812 1 98.88 95 CYS A C 1
ATOM 776 O O . CYS A 1 95 ? -1.163 9.5 -5.816 1 98.88 95 CYS A O 1
ATOM 778 N N . PHE A 1 96 ? -1.328 10.734 -3.988 1 98.75 96 PHE A N 1
ATOM 779 C CA . PHE A 1 96 ? -2.758 10.953 -4.168 1 98.75 96 PHE A CA 1
ATOM 780 C C . PHE A 1 96 ? -3.068 12.445 -4.23 1 98.75 96 PHE A C 1
ATOM 782 O O . PHE A 1 96 ? -2.568 13.227 -3.414 1 98.75 96 PHE A O 1
ATOM 789 N N . HIS A 1 97 ? -3.82 12.859 -5.25 1 98.5 97 HIS A N 1
ATOM 790 C CA . HIS A 1 97 ? -4.473 14.164 -5.25 1 98.5 97 HIS A CA 1
ATOM 791 C C . HIS A 1 97 ? -5.625 14.203 -4.25 1 98.5 97 HIS A C 1
ATOM 793 O O . HIS A 1 97 ? -6.523 13.359 -4.297 1 98.5 97 HIS A O 1
ATOM 799 N N . VAL A 1 98 ? -5.539 15.203 -3.314 1 98.19 98 VAL A N 1
ATOM 800 C CA . VAL A 1 98 ? -6.496 15.141 -2.215 1 98.19 98 VAL A CA 1
ATOM 801 C C . VAL A 1 98 ? -7.184 16.5 -2.053 1 98.1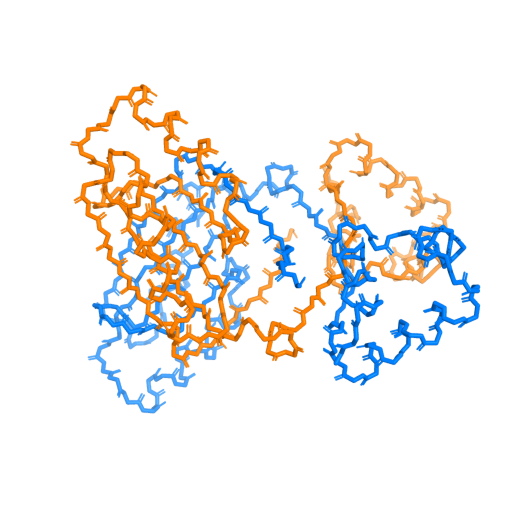9 98 VAL A C 1
ATOM 803 O O . VAL A 1 98 ? -6.727 17.5 -2.605 1 98.19 98 VAL A O 1
ATOM 806 N N . SER A 1 99 ? -8.305 16.453 -1.319 1 96.5 99 SER A N 1
ATOM 807 C CA . SER A 1 99 ? -8.969 17.672 -0.872 1 96.5 99 SER A CA 1
ATOM 808 C C . SER A 1 99 ? -8.352 18.203 0.421 1 96.5 99 SER A C 1
ATOM 810 O O . SER A 1 99 ? -7.539 17.516 1.048 1 96.5 99 SER A O 1
ATOM 812 N N . GLY A 1 100 ? -8.711 19.422 0.729 1 93.25 100 GLY A N 1
ATOM 813 C CA . GLY A 1 100 ? -8.242 19.969 1.993 1 93.25 100 GLY A CA 1
ATOM 814 C C . GLY A 1 100 ? -7.141 21 1.827 1 93.25 100 GLY A C 1
ATOM 815 O O . GLY A 1 100 ? -7.105 21.734 0.832 1 93.25 100 GLY A O 1
ATOM 816 N N . ASP A 1 101 ? -6.238 20.938 2.791 1 93.75 101 ASP A N 1
ATOM 817 C CA . ASP A 1 101 ? -5.262 22.016 2.904 1 93.75 101 ASP A CA 1
ATOM 818 C C . ASP A 1 101 ? -4.102 21.812 1.935 1 93.75 101 ASP A C 1
ATOM 820 O O . ASP A 1 101 ? -3.381 22.766 1.61 1 93.75 101 ASP A O 1
ATOM 824 N N . TYR A 1 102 ? -3.957 20.578 1.522 1 97.31 102 TYR A N 1
ATOM 825 C CA . TYR A 1 102 ? -2.879 20.25 0.594 1 97.31 102 TYR A CA 1
ATOM 826 C C . TYR A 1 102 ? -3.432 19.656 -0.692 1 97.31 102 TYR A C 1
ATOM 828 O O . TYR A 1 102 ? -4.551 19.125 -0.711 1 97.31 102 TYR A O 1
ATOM 836 N N . ASP A 1 103 ? -2.619 19.719 -1.731 1 98 103 ASP A N 1
ATOM 837 C CA . ASP A 1 103 ? -3.053 19.219 -3.031 1 98 103 ASP A CA 1
ATOM 838 C C . ASP A 1 103 ? -2.734 17.719 -3.178 1 98 103 ASP A C 1
ATOM 840 O O . ASP A 1 103 ? -3.508 16.984 -3.777 1 98 103 ASP A O 1
ATOM 844 N N . TYR A 1 104 ? -1.564 17.344 -2.588 1 98.56 104 TYR A N 1
ATOM 845 C CA . TYR A 1 104 ? -1.138 15.961 -2.74 1 98.56 104 TYR A CA 1
ATOM 846 C C . TYR A 1 104 ? -0.582 15.414 -1.431 1 98.56 104 TYR A C 1
ATOM 848 O O . TYR A 1 104 ? 0.011 16.156 -0.643 1 98.56 104 TYR A O 1
ATOM 856 N N . ILE A 1 105 ? -0.763 14.141 -1.24 1 98.75 105 ILE A N 1
ATOM 857 C CA . ILE A 1 105 ? -0.068 13.383 -0.201 1 98.75 105 ILE A CA 1
ATOM 858 C C . ILE A 1 105 ? 0.793 12.297 -0.84 1 98.75 105 ILE A C 1
ATOM 860 O O . ILE A 1 105 ? 0.297 11.484 -1.623 1 98.75 105 ILE A O 1
ATOM 864 N N . LEU A 1 106 ? 2.061 12.305 -0.556 1 98.88 106 LEU A N 1
ATOM 865 C CA . LEU A 1 106 ? 3.02 11.312 -1.028 1 98.88 106 LEU A CA 1
ATOM 866 C C . LEU A 1 106 ? 3.441 10.383 0.105 1 98.88 106 LEU A C 1
ATOM 868 O O . LEU A 1 106 ? 3.652 10.828 1.234 1 98.88 106 LEU A O 1
ATOM 872 N N . LYS A 1 107 ? 3.568 9.164 -0.162 1 98.81 107 LYS A N 1
ATOM 873 C CA . LYS A 1 107 ? 4.32 8.234 0.67 1 98.81 107 LYS A CA 1
ATOM 874 C C . LYS A 1 107 ? 5.688 7.934 0.064 1 98.81 107 LYS A C 1
ATOM 876 O O . LYS A 1 107 ? 5.777 7.395 -1.041 1 98.81 107 LYS A O 1
ATOM 881 N N . ILE A 1 108 ? 6.66 8.281 0.785 1 98.88 108 ILE A N 1
ATOM 882 C CA . ILE A 1 108 ? 8.039 8.195 0.31 1 98.88 108 ILE A CA 1
ATOM 883 C C . ILE A 1 108 ? 8.812 7.199 1.165 1 98.88 108 ILE A C 1
ATOM 885 O O . ILE A 1 108 ? 8.719 7.219 2.395 1 98.88 108 ILE A O 1
ATOM 889 N N . CYS A 1 109 ? 9.547 6.309 0.552 1 98.62 109 CYS A N 1
ATOM 890 C CA . CYS A 1 109 ? 10.359 5.32 1.256 1 98.62 109 CYS A CA 1
ATOM 891 C C . CYS A 1 109 ? 11.82 5.43 0.851 1 98.62 109 CYS A C 1
ATOM 893 O O . CYS A 1 109 ? 12.156 5.316 -0.33 1 98.62 109 CYS A O 1
ATOM 895 N N . VAL A 1 110 ? 12.656 5.699 1.827 1 98.38 110 VAL A N 1
ATOM 896 C CA . VAL A 1 110 ? 14.094 5.891 1.613 1 98.38 110 VAL A CA 1
ATOM 897 C C . VAL A 1 110 ? 14.875 5.168 2.705 1 98.38 110 VAL A C 1
ATOM 899 O O . VAL A 1 110 ? 14.289 4.527 3.582 1 98.38 110 VAL A O 1
ATOM 902 N N . ALA A 1 111 ? 16.172 5.211 2.627 1 97.62 111 ALA A N 1
ATOM 903 C CA . ALA A 1 111 ? 17.031 4.469 3.551 1 97.62 111 ALA A CA 1
ATOM 904 C C . ALA A 1 111 ? 17.094 5.16 4.91 1 97.62 111 ALA A C 1
ATOM 906 O O . ALA A 1 111 ? 17.094 4.492 5.949 1 97.62 111 ALA A O 1
ATOM 907 N N . ASP A 1 112 ? 17.203 6.488 4.887 1 96.94 112 ASP A N 1
ATOM 908 C CA . ASP A 1 112 ? 17.422 7.27 6.098 1 96.94 112 ASP A CA 1
ATOM 909 C C . ASP A 1 112 ? 17.156 8.75 5.848 1 96.94 112 ASP A C 1
ATOM 911 O O . ASP A 1 112 ? 16.719 9.141 4.762 1 96.94 112 ASP A O 1
ATOM 915 N N . MET A 1 113 ? 17.344 9.477 6.863 1 96.44 113 MET A N 1
ATOM 916 C CA . MET A 1 113 ? 17.062 10.906 6.797 1 96.44 113 MET A CA 1
ATOM 917 C C . MET A 1 113 ? 17.953 11.586 5.77 1 96.44 113 MET A C 1
ATOM 919 O O . MET A 1 113 ? 17.531 12.523 5.086 1 96.44 113 MET A O 1
ATOM 923 N N . GLU A 1 114 ? 19.172 11.141 5.641 1 97.94 114 GLU A N 1
ATOM 924 C CA . GLU A 1 114 ? 20.094 11.734 4.68 1 97.94 114 GLU A CA 1
ATOM 925 C C . GLU A 1 114 ? 19.609 11.523 3.248 1 97.94 114 GLU A C 1
ATOM 927 O O . GLU A 1 114 ? 19.641 12.453 2.438 1 97.94 114 GLU A O 1
ATOM 932 N N . GLU A 1 115 ? 19.234 10.312 2.949 1 97.94 115 GLU A N 1
ATOM 933 C CA . GLU A 1 115 ? 18.688 10.055 1.617 1 97.94 115 GLU A CA 1
ATOM 934 C C . GLU A 1 115 ? 17.422 10.867 1.367 1 97.94 115 GLU A C 1
ATOM 936 O O . GLU A 1 115 ? 17.188 11.328 0.249 1 97.94 115 GLU A O 1
ATOM 941 N N . TYR A 1 116 ? 16.625 11.07 2.426 1 98.44 116 TYR A N 1
ATOM 942 C CA . TYR A 1 116 ? 15.422 11.883 2.268 1 98.44 116 TYR A CA 1
ATOM 943 C C . TYR A 1 116 ? 15.773 13.328 1.943 1 98.44 116 TYR A C 1
ATOM 945 O O . TYR A 1 116 ? 15.18 13.938 1.05 1 98.44 116 TYR A O 1
ATOM 953 N N . ARG A 1 117 ? 16.672 13.789 2.715 1 97.62 117 ARG A N 1
ATOM 954 C CA . ARG A 1 117 ? 17.109 15.156 2.455 1 97.62 117 ARG A CA 1
ATOM 955 C C . ARG A 1 117 ? 17.594 15.312 1.017 1 97.62 117 ARG A C 1
ATOM 957 O O . ARG A 1 117 ? 17.219 16.266 0.331 1 97.62 117 ARG A O 1
ATOM 964 N N . GLU A 1 118 ? 18.391 14.383 0.559 1 98.31 118 GLU A N 1
ATOM 965 C CA . GLU A 1 118 ? 18.891 14.43 -0.811 1 98.31 118 GLU A CA 1
ATOM 966 C C . GLU A 1 118 ? 17.75 14.359 -1.82 1 98.31 118 GLU A C 1
ATOM 968 O O . GLU A 1 118 ? 17.719 15.133 -2.783 1 98.31 118 GLU A O 1
ATOM 973 N N . PHE A 1 119 ? 16.859 13.5 -1.557 1 98.5 119 PHE A N 1
ATOM 974 C CA . PHE A 1 119 ? 15.695 13.344 -2.412 1 98.5 119 PHE A CA 1
ATOM 975 C C . PHE A 1 119 ? 14.898 14.648 -2.48 1 98.5 119 PHE A C 1
ATOM 977 O O . PHE A 1 119 ? 14.547 15.102 -3.568 1 98.5 119 PHE A O 1
ATOM 984 N N . MET A 1 120 ? 14.648 15.25 -1.323 1 97.81 120 MET A N 1
ATOM 985 C CA . MET A 1 120 ? 13.867 16.469 -1.22 1 97.81 120 MET A CA 1
ATOM 986 C C . MET A 1 120 ? 14.523 17.609 -2.002 1 97.81 120 MET A C 1
ATOM 988 O O . MET A 1 120 ? 13.867 18.266 -2.807 1 97.81 120 MET A O 1
ATOM 992 N N . VAL A 1 121 ? 15.781 17.719 -1.87 1 97 121 VAL A N 1
ATOM 993 C CA . VAL A 1 121 ? 16.484 18.875 -2.387 1 97 121 VAL A CA 1
ATOM 994 C C . VAL A 1 121 ? 16.766 18.703 -3.877 1 97 121 VAL A C 1
ATOM 996 O O . VAL A 1 121 ? 16.594 19.641 -4.66 1 97 121 VAL A O 1
ATOM 999 N N . THR A 1 122 ? 17.047 17.484 -4.336 1 97.56 122 THR A N 1
ATOM 1000 C CA . THR A 1 122 ? 17.547 17.312 -5.695 1 97.56 122 THR A CA 1
ATOM 1001 C C . THR A 1 122 ? 16.422 16.859 -6.629 1 97.56 122 THR A C 1
ATOM 1003 O O . THR A 1 122 ? 16.531 17 -7.848 1 97.56 122 THR A O 1
ATOM 1006 N N . LYS A 1 123 ?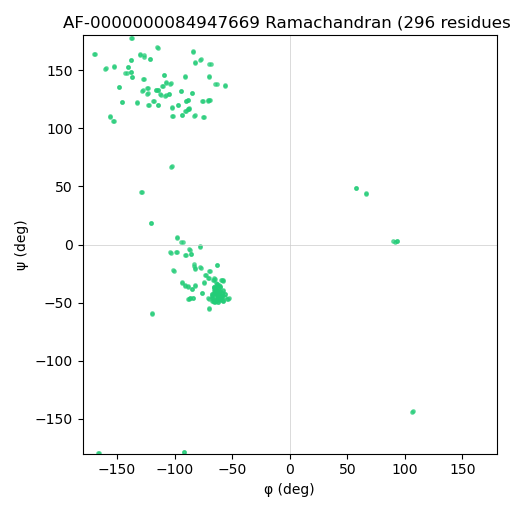 15.43 16.297 -6.098 1 97.81 123 LYS A N 1
ATOM 1007 C CA . LYS A 1 123 ? 14.414 15.719 -6.977 1 97.81 123 LYS A CA 1
ATOM 1008 C C . LYS A 1 123 ? 13.055 16.375 -6.75 1 97.81 123 LYS A C 1
ATOM 1010 O O . LYS A 1 123 ? 12.547 17.094 -7.617 1 97.81 123 LYS A O 1
ATOM 1015 N N . LEU A 1 124 ? 12.539 16.281 -5.508 1 97.75 124 LEU A N 1
ATOM 1016 C CA . LEU A 1 124 ? 11.148 16.672 -5.289 1 97.75 124 LEU A CA 1
ATOM 1017 C C . LEU A 1 124 ? 10.977 18.172 -5.422 1 97.75 124 LEU A C 1
ATOM 1019 O O . LEU A 1 124 ? 10.172 18.641 -6.23 1 97.75 124 LEU A O 1
ATOM 1023 N N . THR A 1 125 ? 11.734 18.922 -4.676 1 95.88 125 THR A N 1
ATOM 1024 C CA . THR A 1 125 ? 11.516 20.359 -4.66 1 95.88 125 THR A CA 1
ATOM 1025 C C . THR A 1 125 ? 12.109 21.016 -5.91 1 95.88 125 THR A C 1
ATOM 1027 O O . THR A 1 125 ? 11.93 22.219 -6.137 1 95.88 125 THR A O 1
ATOM 1030 N N . SER A 1 126 ? 12.734 20.203 -6.758 1 95 126 SER A N 1
ATOM 1031 C CA . SER A 1 126 ? 13.195 20.703 -8.055 1 95 126 SER A CA 1
ATOM 1032 C C . SER A 1 126 ? 12.07 20.688 -9.078 1 95 126 SER A C 1
ATOM 1034 O O . SER A 1 126 ? 12.188 21.312 -10.141 1 95 126 SER A O 1
ATOM 1036 N N . ILE A 1 127 ? 11.039 19.953 -8.773 1 94.62 127 ILE A N 1
ATOM 1037 C CA . ILE A 1 127 ? 9.875 19.953 -9.656 1 94.62 127 ILE A CA 1
ATOM 1038 C C . ILE A 1 127 ? 9.234 21.328 -9.672 1 94.62 127 ILE A C 1
ATOM 1040 O O . ILE A 1 127 ? 8.992 21.922 -8.617 1 94.62 127 ILE A O 1
ATOM 1044 N N . LYS A 1 128 ? 8.875 21.719 -10.812 1 91.31 128 LYS A N 1
ATOM 1045 C CA . LYS A 1 128 ? 8.312 23.062 -10.992 1 91.31 128 LYS A CA 1
ATOM 1046 C C . LYS A 1 128 ? 6.922 23.156 -10.367 1 91.31 128 LYS A C 1
ATOM 1048 O O . LYS A 1 128 ? 6.211 22.156 -10.273 1 91.31 128 LYS A O 1
ATOM 1053 N N . HIS A 1 129 ? 6.559 24.266 -9.797 1 93.25 129 HIS A N 1
ATOM 1054 C CA . HIS A 1 129 ? 5.191 24.641 -9.461 1 93.25 129 HIS A CA 1
ATOM 1055 C C . HIS A 1 129 ? 4.828 24.203 -8.047 1 93.25 129 HIS A C 1
ATOM 1057 O O . HIS A 1 129 ? 3.68 24.344 -7.625 1 93.25 129 HIS A O 1
ATOM 1063 N N . ILE A 1 130 ? 5.82 23.594 -7.344 1 96.88 130 ILE A N 1
ATOM 1064 C CA . ILE A 1 130 ? 5.559 23.281 -5.941 1 96.88 130 ILE A CA 1
ATOM 1065 C C . ILE A 1 130 ? 5.641 24.547 -5.102 1 96.88 130 ILE A C 1
ATOM 1067 O O . ILE A 1 130 ? 6.641 25.281 -5.156 1 96.88 130 ILE A O 1
ATOM 1071 N N . GLY A 1 131 ? 4.609 24.781 -4.453 1 96.88 131 GLY A N 1
ATOM 1072 C CA . GLY A 1 131 ? 4.578 25.953 -3.588 1 96.88 131 GLY A CA 1
ATOM 1073 C C . GLY A 1 131 ? 5.109 25.672 -2.193 1 96.88 131 GLY A C 1
ATOM 1074 O O . GLY A 1 131 ? 5.879 26.469 -1.651 1 96.88 131 GLY A O 1
ATOM 1075 N N . SER A 1 132 ? 4.707 24.625 -1.554 1 96.94 132 SER A N 1
ATOM 1076 C CA . SER A 1 132 ? 5.191 24.25 -0.228 1 96.94 132 SER A CA 1
ATOM 1077 C C . SER A 1 132 ? 5.105 22.734 -0.013 1 96.94 132 SER A C 1
ATOM 1079 O O . SER A 1 132 ? 4.316 22.062 -0.671 1 96.94 132 SER A O 1
ATOM 1081 N N . THR A 1 133 ? 5.949 22.281 0.82 1 97.38 133 THR A N 1
ATOM 1082 C CA . THR A 1 133 ? 5.961 20.891 1.259 1 97.38 133 THR A CA 1
ATOM 1083 C C . THR A 1 133 ? 5.945 20.812 2.783 1 97.38 133 THR A C 1
ATOM 1085 O O . THR A 1 133 ? 6.535 21.656 3.463 1 97.38 133 THR A O 1
ATOM 1088 N N . HIS A 1 134 ? 5.23 19.828 3.275 1 97.62 134 HIS A N 1
ATOM 1089 C CA . HIS A 1 134 ? 5.207 19.5 4.695 1 97.62 134 HIS A CA 1
ATOM 1090 C C . HIS A 1 134 ? 5.383 18 4.918 1 97.62 134 HIS A C 1
ATOM 1092 O O . HIS A 1 134 ? 4.57 17.203 4.449 1 97.62 134 HIS A O 1
ATOM 1098 N N . SER A 1 135 ? 6.422 17.688 5.688 1 97.62 135 SER A N 1
ATOM 1099 C CA . SER A 1 135 ? 6.75 16.281 5.836 1 97.62 135 SER A CA 1
ATOM 1100 C C . SER A 1 135 ? 6.449 15.789 7.25 1 97.62 135 SER A C 1
ATOM 1102 O O . SER A 1 135 ? 6.703 16.5 8.227 1 97.62 135 SER A O 1
ATOM 1104 N N . SER A 1 136 ? 5.848 14.625 7.34 1 98 136 SER A N 1
ATOM 1105 C CA . SER A 1 136 ? 5.695 13.867 8.578 1 98 136 SER A CA 1
ATOM 1106 C C . SER A 1 136 ? 6.473 12.555 8.523 1 98 136 SER A C 1
ATOM 1108 O O . SER A 1 136 ? 6.332 11.789 7.566 1 98 136 SER A O 1
ATOM 1110 N N . PHE A 1 137 ? 7.18 12.312 9.578 1 97.75 137 PHE A N 1
ATOM 1111 C CA . PHE A 1 137 ? 8.062 11.148 9.57 1 97.75 137 PHE A CA 1
ATOM 1112 C C . PHE A 1 137 ? 7.469 10.008 10.383 1 97.75 137 PHE A C 1
ATOM 1114 O O . PHE A 1 137 ? 6.953 10.227 11.484 1 97.75 137 PHE A O 1
ATOM 1121 N N . MET A 1 138 ? 7.605 8.867 9.844 1 97.5 138 MET A N 1
ATOM 1122 C CA . MET A 1 138 ? 7.074 7.691 10.531 1 97.5 138 MET A CA 1
ATOM 1123 C C . MET A 1 138 ? 7.875 7.391 11.789 1 97.5 138 MET A C 1
ATOM 1125 O O . MET A 1 138 ? 9.094 7.234 11.734 1 97.5 138 MET A O 1
ATOM 1129 N N . ILE A 1 139 ? 7.199 7.324 12.859 1 96.81 139 ILE A N 1
ATOM 1130 C CA . ILE A 1 139 ? 7.762 6.871 14.125 1 96.81 139 ILE A CA 1
ATOM 1131 C C . ILE A 1 139 ? 7.516 5.371 14.297 1 96.81 139 ILE A C 1
ATOM 1133 O O . ILE A 1 139 ? 8.375 4.648 14.805 1 96.81 139 ILE A O 1
ATOM 1137 N N . GLY A 1 140 ? 6.383 4.926 13.773 1 97.25 140 GLY A N 1
ATOM 1138 C CA . GLY A 1 140 ? 6.023 3.52 13.852 1 97.25 140 GLY A CA 1
ATOM 1139 C C . GLY A 1 140 ? 4.992 3.111 12.812 1 97.25 140 GLY A C 1
ATOM 1140 O O . GLY A 1 140 ? 4.199 3.938 12.367 1 97.25 140 GLY A O 1
ATOM 1141 N N . GLU A 1 141 ? 5.074 1.901 12.469 1 98.38 141 GLU A N 1
ATOM 1142 C CA . GLU A 1 141 ? 4.082 1.302 11.578 1 98.38 141 GLU A CA 1
ATOM 1143 C C . GLU A 1 141 ? 3.086 0.451 12.359 1 98.38 141 GLU A C 1
ATOM 1145 O O . GLU A 1 141 ? 3.443 -0.599 12.898 1 98.38 141 GLU A O 1
ATOM 1150 N N . VAL A 1 142 ? 1.893 0.916 12.422 1 98.5 142 VAL A N 1
ATOM 1151 C CA . VAL A 1 142 ? 0.862 0.216 13.18 1 98.5 142 VAL A CA 1
ATOM 1152 C C . VAL A 1 142 ? 0.204 -0.846 12.305 1 98.5 142 VAL A C 1
ATOM 1154 O O . VAL A 1 142 ? 0.003 -1.982 12.734 1 98.5 142 VAL A O 1
ATOM 1157 N N . LYS A 1 143 ? -0.119 -0.48 11.148 1 98.5 143 LYS A N 1
ATOM 1158 C CA . LYS A 1 143 ? -0.8 -1.34 10.188 1 98.5 143 LYS A CA 1
ATOM 1159 C C . LYS A 1 143 ? -0.385 -1.002 8.758 1 98.5 143 LYS A C 1
ATOM 1161 O O . LYS A 1 143 ? -0.238 0.172 8.406 1 98.5 143 LYS A O 1
ATOM 1166 N N . SER A 1 144 ? -0.121 -1.959 7.949 1 98.25 144 SER A N 1
ATOM 1167 C CA . SER A 1 144 ? 0.166 -1.825 6.523 1 98.25 144 SER A CA 1
ATOM 1168 C C . SER A 1 144 ? -0.21 -3.092 5.766 1 98.25 144 SER A C 1
ATOM 1170 O O . SER A 1 144 ? 0.442 -4.129 5.91 1 98.25 144 SER A O 1
ATOM 1172 N N . THR A 1 145 ? -1.287 -3.043 5.023 1 98.31 145 THR A N 1
ATOM 1173 C CA . THR A 1 145 ? -1.76 -4.219 4.305 1 98.31 145 THR A CA 1
ATOM 1174 C C . THR A 1 145 ? -2.266 -3.836 2.916 1 98.31 145 THR A C 1
ATOM 1176 O O . THR A 1 145 ? -2.631 -2.684 2.68 1 98.31 145 THR A O 1
ATOM 1179 N N . THR A 1 146 ? -2.182 -4.777 2.004 1 98.44 146 THR A N 1
ATOM 1180 C CA . THR A 1 146 ? -2.77 -4.602 0.681 1 98.44 146 THR A CA 1
ATOM 1181 C C . THR A 1 146 ? -4.137 -5.277 0.601 1 98.44 146 THR A C 1
ATOM 1183 O O . THR A 1 146 ? -4.77 -5.285 -0.456 1 98.44 146 THR A O 1
ATOM 1186 N N . VAL A 1 147 ? -4.625 -5.797 1.746 1 98.31 147 VAL A N 1
ATOM 1187 C CA . VAL A 1 147 ? -5.848 -6.59 1.753 1 98.31 147 VAL A CA 1
ATOM 1188 C C . VAL A 1 147 ? -7.055 -5.676 1.968 1 98.31 147 VAL A C 1
ATOM 1190 O O . VAL A 1 147 ? -7.109 -4.93 2.949 1 98.31 147 VAL A O 1
ATOM 1193 N N . TYR A 1 148 ? -7.957 -5.746 1.055 1 98.06 148 TYR A N 1
ATOM 1194 C CA . TYR A 1 148 ? -9.266 -5.121 1.229 1 98.06 148 TYR A CA 1
ATOM 1195 C C . TYR A 1 148 ? -10.258 -6.098 1.857 1 98.06 148 TYR A C 1
ATOM 1197 O O . TYR A 1 148 ? -10.219 -7.297 1.57 1 98.06 148 TYR A O 1
ATOM 1205 N N . ASP A 1 149 ? -11.062 -5.551 2.652 1 93.06 149 ASP A N 1
ATOM 1206 C CA . ASP A 1 149 ? -12.188 -6.363 3.119 1 93.06 149 ASP A CA 1
ATOM 1207 C C . ASP A 1 149 ? -13.32 -6.375 2.094 1 93.06 149 ASP A C 1
ATOM 1209 O O . ASP A 1 149 ? -13.953 -5.348 1.845 1 93.06 149 ASP A O 1
ATOM 1213 N N . ILE A 1 150 ? -13.492 -7.512 1.532 1 91.81 150 ILE A N 1
ATOM 1214 C CA . ILE A 1 150 ? -14.453 -7.586 0.438 1 91.81 150 ILE A CA 1
ATOM 1215 C C . ILE A 1 150 ? -15.758 -8.211 0.939 1 91.81 150 ILE A C 1
ATOM 1217 O O . ILE A 1 150 ? -15.734 -9.195 1.679 1 91.81 150 ILE A O 1
ATOM 1221 N N . MET B 1 1 ? 22.969 -8.359 0.537 1 90 1 MET B N 1
ATOM 1222 C CA . MET B 1 1 ? 22.203 -8.656 -0.677 1 90 1 MET B CA 1
ATOM 1223 C C . MET B 1 1 ? 22.984 -8.242 -1.919 1 90 1 MET B C 1
ATOM 1225 O O . MET B 1 1 ? 23.484 -7.113 -2.006 1 90 1 MET B O 1
ATOM 1229 N N . ASP B 1 2 ? 23.203 -9.102 -2.791 1 94.69 2 ASP B N 1
ATOM 1230 C CA . ASP B 1 2 ? 24 -8.773 -3.965 1 94.69 2 ASP B CA 1
ATOM 1231 C C . ASP B 1 2 ? 23.125 -8.289 -5.117 1 94.69 2 ASP B C 1
ATOM 1233 O O . ASP B 1 2 ? 21.906 -8.125 -4.953 1 94.69 2 ASP B O 1
ATOM 1237 N N . ILE B 1 3 ? 23.734 -8 -6.23 1 96.06 3 ILE B N 1
ATOM 1238 C CA . ILE B 1 3 ? 23.078 -7.375 -7.371 1 96.06 3 ILE B CA 1
ATOM 1239 C C . ILE B 1 3 ? 22.016 -8.32 -7.938 1 96.06 3 ILE B C 1
ATOM 1241 O O . ILE B 1 3 ? 20.953 -7.879 -8.367 1 96.06 3 ILE B O 1
ATOM 1245 N N . ILE B 1 4 ? 22.328 -9.547 -7.918 1 96.94 4 ILE B N 1
ATOM 1246 C CA . ILE B 1 4 ? 21.406 -10.539 -8.469 1 96.94 4 ILE B CA 1
ATOM 1247 C C . ILE B 1 4 ? 20.141 -10.594 -7.609 1 96.94 4 ILE B C 1
ATOM 1249 O O . ILE B 1 4 ? 19.031 -10.633 -8.141 1 96.94 4 ILE B O 1
ATOM 1253 N N . ASP B 1 5 ? 20.344 -10.641 -6.262 1 97.62 5 ASP B N 1
ATOM 1254 C CA . ASP B 1 5 ? 19.188 -10.625 -5.352 1 97.62 5 ASP B CA 1
ATOM 1255 C C . ASP B 1 5 ? 18.312 -9.406 -5.605 1 97.62 5 ASP B C 1
ATOM 1257 O O . ASP B 1 5 ? 17.078 -9.516 -5.613 1 97.62 5 ASP B O 1
ATOM 1261 N N . LYS B 1 6 ? 18.938 -8.289 -5.801 1 97.62 6 LYS B N 1
ATOM 1262 C CA . LYS B 1 6 ? 18.203 -7.055 -6.043 1 97.62 6 LYS B CA 1
ATOM 1263 C C . LYS B 1 6 ? 17.391 -7.141 -7.332 1 97.62 6 LYS B C 1
ATOM 1265 O O . LYS B 1 6 ? 16.219 -6.754 -7.363 1 97.62 6 LYS B O 1
ATOM 1270 N N . LYS B 1 7 ? 17.984 -7.645 -8.352 1 97.88 7 LYS B N 1
ATOM 1271 C CA . LYS B 1 7 ? 17.281 -7.816 -9.625 1 97.88 7 LYS B CA 1
ATOM 1272 C C . LYS B 1 7 ? 16.125 -8.789 -9.484 1 97.88 7 LYS B C 1
ATOM 1274 O O . LYS B 1 7 ? 15.031 -8.547 -10.023 1 97.88 7 LYS B O 1
ATOM 1279 N N . LEU B 1 8 ? 16.406 -9.82 -8.789 1 98.38 8 LEU B N 1
ATOM 1280 C CA . LEU B 1 8 ? 15.391 -10.844 -8.555 1 98.38 8 LEU B CA 1
ATOM 1281 C C . LEU B 1 8 ? 14.188 -10.266 -7.82 1 98.38 8 LEU B C 1
ATOM 1283 O O . LEU B 1 8 ? 13.047 -10.484 -8.219 1 98.38 8 LEU B O 1
ATOM 1287 N N . LEU B 1 9 ? 14.445 -9.5 -6.82 1 98.62 9 LEU B N 1
ATOM 1288 C CA . LEU B 1 9 ? 13.383 -8.875 -6.039 1 98.62 9 LEU B CA 1
ATOM 1289 C C . LEU B 1 9 ? 12.586 -7.898 -6.895 1 98.62 9 LEU B C 1
ATOM 1291 O O . LEU B 1 9 ? 11.359 -7.816 -6.77 1 98.62 9 LEU B O 1
ATOM 1295 N N . LYS B 1 10 ? 13.273 -7.172 -7.73 1 98.19 10 LYS B N 1
ATOM 1296 C CA . LYS B 1 10 ? 12.586 -6.25 -8.625 1 98.19 10 LYS B CA 1
ATOM 1297 C C . LYS B 1 10 ? 11.602 -6.988 -9.531 1 98.19 10 LYS B C 1
ATOM 1299 O O . LYS B 1 10 ? 10.445 -6.582 -9.656 1 98.19 10 LYS B O 1
ATOM 1304 N N . LEU B 1 11 ? 12.031 -8.055 -10.055 1 98.56 11 LEU B N 1
ATOM 1305 C CA . LEU B 1 11 ? 11.195 -8.844 -10.953 1 98.56 11 LEU B CA 1
ATOM 1306 C C . LEU B 1 11 ? 10 -9.438 -10.211 1 98.56 11 LEU B C 1
ATOM 1308 O O . LEU B 1 11 ? 8.875 -9.406 -10.711 1 98.56 11 LEU B O 1
ATOM 1312 N N . LEU B 1 12 ? 10.242 -9.891 -9.016 1 98.75 12 LEU B N 1
ATOM 1313 C CA . LEU B 1 12 ? 9.195 -10.547 -8.242 1 98.75 12 LEU B CA 1
ATOM 1314 C C . LEU B 1 12 ? 8.188 -9.531 -7.711 1 98.75 12 LEU B C 1
ATOM 1316 O O . LEU B 1 12 ? 7 -9.828 -7.594 1 98.75 12 LEU B O 1
ATOM 1320 N N . GLN B 1 13 ? 8.656 -8.344 -7.395 1 98.75 13 GLN B N 1
ATOM 1321 C CA . GLN B 1 13 ? 7.746 -7.285 -6.957 1 98.75 13 GLN B CA 1
ATOM 1322 C C . GLN B 1 13 ? 6.789 -6.887 -8.07 1 98.75 13 GLN B C 1
ATOM 1324 O O . GLN B 1 13 ? 5.652 -6.488 -7.809 1 98.75 13 GLN B O 1
ATOM 1329 N N . GLU B 1 14 ? 7.285 -7.051 -9.289 1 98.19 14 GLU B N 1
ATOM 1330 C CA . GLU B 1 14 ? 6.484 -6.664 -10.445 1 98.19 14 GLU B CA 1
ATOM 1331 C C . GLU B 1 14 ? 5.527 -7.781 -10.852 1 98.19 14 GLU B C 1
ATOM 1333 O O . GLU B 1 14 ? 4.387 -7.516 -11.242 1 98.19 14 GLU B O 1
ATOM 1338 N N . ASP B 1 15 ? 6.027 -8.961 -10.75 1 98.38 15 ASP B N 1
ATOM 1339 C CA . ASP B 1 15 ? 5.27 -10.141 -11.148 1 98.38 15 ASP B CA 1
ATOM 1340 C C . ASP B 1 15 ? 5.777 -11.383 -10.422 1 98.38 15 ASP B C 1
ATOM 1342 O O . ASP B 1 15 ? 6.828 -11.93 -10.766 1 98.38 15 ASP B O 1
ATOM 1346 N N . SER B 1 16 ? 4.965 -11.852 -9.555 1 98.44 16 SER B N 1
ATOM 1347 C CA . SER B 1 16 ? 5.426 -12.977 -8.75 1 98.44 16 SER B CA 1
ATOM 1348 C C . SER B 1 16 ? 4.992 -14.305 -9.359 1 98.44 16 SER B C 1
ATOM 1350 O O . SER B 1 16 ? 5.305 -15.367 -8.828 1 98.44 16 SER B O 1
ATOM 1352 N N . LYS B 1 17 ? 4.352 -14.266 -10.453 1 97.12 17 LYS B N 1
ATOM 1353 C CA . LYS B 1 17 ? 3.902 -15.492 -11.109 1 97.12 17 LYS B CA 1
ATOM 1354 C C . LYS B 1 17 ? 4.961 -16.016 -12.078 1 97.12 17 LYS B C 1
ATOM 1356 O O . LYS B 1 17 ? 4.828 -17.125 -12.609 1 97.12 17 LYS B O 1
ATOM 1361 N N . GLN B 1 18 ? 5.969 -15.203 -12.297 1 97.5 18 GLN B N 1
ATOM 1362 C CA . GLN B 1 18 ? 7.043 -15.68 -13.164 1 97.5 18 GLN B CA 1
ATOM 1363 C C . GLN B 1 18 ? 7.637 -16.984 -12.641 1 97.5 18 GLN B C 1
ATOM 1365 O O . GLN B 1 18 ? 7.902 -17.109 -11.438 1 97.5 18 GLN B O 1
ATOM 1370 N N . THR B 1 19 ? 7.867 -17.906 -13.562 1 97 19 THR B N 1
ATOM 1371 C CA . THR B 1 19 ? 8.453 -19.188 -13.172 1 97 19 THR B CA 1
ATOM 1372 C C . THR B 1 19 ? 9.953 -19.047 -12.938 1 97 19 THR B C 1
ATOM 1374 O O . THR B 1 19 ? 10.578 -18.094 -13.43 1 97 19 THR B O 1
ATOM 1377 N N . THR B 1 20 ? 10.461 -20 -12.172 1 97.69 20 THR B N 1
ATOM 1378 C CA . THR B 1 20 ? 11.906 -20 -11.961 1 97.69 20 THR B CA 1
ATOM 1379 C C . THR B 1 20 ? 12.648 -20.094 -13.289 1 97.69 20 THR B C 1
ATOM 1381 O O . THR B 1 20 ? 13.727 -19.516 -13.453 1 97.69 20 THR B O 1
ATOM 1384 N N . LYS B 1 21 ? 12.039 -20.75 -14.242 1 98 21 LYS B N 1
ATOM 1385 C CA . LYS B 1 21 ? 12.633 -20.875 -15.57 1 98 21 LYS B CA 1
ATOM 1386 C C . LYS B 1 21 ? 12.695 -19.516 -16.266 1 98 21 LYS B C 1
ATOM 1388 O O . LYS B 1 21 ? 13.727 -19.156 -16.844 1 98 21 LYS B O 1
ATOM 1393 N N . GLU B 1 22 ? 11.648 -18.781 -16.281 1 98.38 22 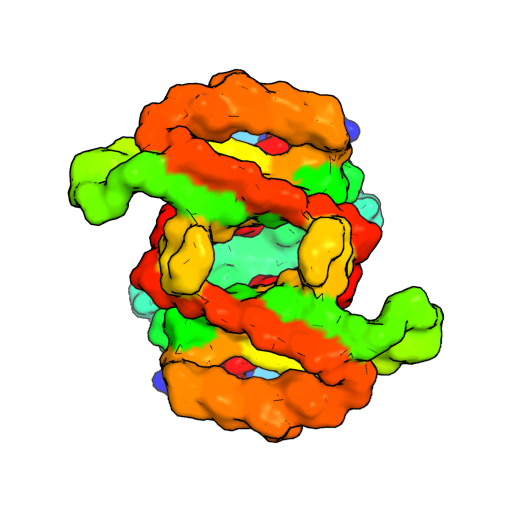GLU B N 1
ATOM 1394 C CA . GLU B 1 22 ? 11.617 -17.453 -16.875 1 98.38 22 GLU B CA 1
ATOM 1395 C C . GLU B 1 22 ? 12.625 -16.531 -16.203 1 98.38 22 GLU B C 1
ATOM 1397 O O . GLU B 1 22 ? 13.359 -15.805 -16.891 1 98.38 22 GLU B O 1
ATOM 1402 N N . LEU B 1 23 ? 12.664 -16.609 -14.898 1 98.5 23 LEU B N 1
ATOM 1403 C CA . LEU B 1 23 ? 13.578 -15.766 -14.133 1 98.5 23 LEU B CA 1
ATOM 1404 C C . LEU B 1 23 ? 15.031 -16.125 -14.438 1 98.5 23 LEU B C 1
ATOM 1406 O O . LEU B 1 23 ? 15.891 -15.25 -14.523 1 98.5 23 LEU B O 1
ATOM 1410 N N . SER B 1 24 ? 15.242 -17.406 -14.508 1 98.44 24 SER B N 1
ATOM 1411 C CA . SER B 1 24 ? 16.578 -17.891 -14.859 1 98.44 24 SER B CA 1
ATOM 1412 C C . SER B 1 24 ? 17.062 -17.25 -16.172 1 98.44 24 SER B C 1
ATOM 1414 O O . SER B 1 24 ? 18.219 -16.828 -16.266 1 98.44 24 SER B O 1
ATOM 1416 N N . GLY B 1 25 ? 16.234 -17.219 -17.172 1 98.12 25 GLY B N 1
ATOM 1417 C CA . GLY B 1 25 ? 16.562 -16.594 -18.438 1 98.12 25 GLY B CA 1
ATOM 1418 C C . GLY B 1 25 ? 16.859 -15.102 -18.312 1 98.12 25 GLY B C 1
ATOM 1419 O O . GLY B 1 25 ? 17.844 -14.609 -18.891 1 98.12 25 GLY B O 1
ATOM 1420 N N . LYS B 1 26 ? 16.094 -14.422 -17.562 1 97.75 26 LYS B N 1
ATOM 1421 C CA . LYS B 1 26 ? 16.234 -12.977 -17.406 1 97.75 26 LYS B CA 1
ATOM 1422 C C . LYS B 1 26 ? 17.484 -12.617 -16.625 1 97.75 26 LYS B C 1
ATOM 1424 O O . LYS B 1 26 ? 18.078 -11.547 -16.828 1 97.75 26 LYS B O 1
ATOM 1429 N N . LEU B 1 27 ? 17.906 -13.492 -15.758 1 98 27 LEU B N 1
ATOM 1430 C CA . LEU B 1 27 ? 19 -13.188 -14.852 1 98 27 LEU B CA 1
ATOM 1431 C C . LEU B 1 27 ? 20.297 -13.867 -15.305 1 98 27 LEU B C 1
ATOM 1433 O O . LEU B 1 27 ? 21.359 -13.633 -14.734 1 98 27 LEU B O 1
ATOM 1437 N N . ASN B 1 28 ? 20.172 -14.672 -16.297 1 97.81 28 ASN B N 1
ATOM 1438 C CA . ASN B 1 28 ? 21.297 -15.445 -16.797 1 97.81 28 ASN B CA 1
ATOM 1439 C C . ASN B 1 28 ? 21.906 -16.312 -15.695 1 97.81 28 ASN B C 1
ATOM 1441 O O . ASN B 1 28 ? 23.125 -16.266 -15.461 1 97.81 28 ASN B O 1
ATOM 1445 N N . LEU B 1 29 ? 21.016 -17.031 -15 1 98 29 LEU B N 1
ATOM 1446 C CA . LEU B 1 29 ? 21.359 -18 -13.961 1 98 29 LEU B CA 1
ATOM 1447 C C . LEU B 1 29 ? 20.703 -19.359 -14.242 1 98 29 LEU B C 1
ATOM 1449 O O . LEU B 1 29 ? 19.797 -19.453 -15.062 1 98 29 LEU B O 1
ATOM 1453 N N . SER B 1 30 ? 21.25 -20.359 -13.594 1 98.19 30 SER B N 1
ATOM 1454 C CA . SER B 1 30 ? 20.547 -21.641 -13.648 1 98.19 30 SER B CA 1
ATOM 1455 C C . SER B 1 30 ? 19.234 -21.594 -12.883 1 98.19 30 SER B C 1
ATOM 1457 O O . SER B 1 30 ? 19.078 -20.781 -11.969 1 98.19 30 SER B O 1
ATOM 1459 N N . VAL B 1 31 ? 18.344 -22.469 -13.289 1 98.44 31 VAL B N 1
ATOM 1460 C CA . VAL B 1 31 ? 17.047 -22.578 -12.602 1 98.44 31 VAL B CA 1
ATOM 1461 C C . VAL B 1 31 ? 17.281 -22.891 -11.125 1 98.44 31 VAL B C 1
ATOM 1463 O O . VAL B 1 31 ? 16.641 -22.297 -10.258 1 98.44 31 VAL B O 1
ATOM 1466 N N . THR B 1 32 ? 18.234 -23.734 -10.852 1 98.38 32 THR B N 1
ATOM 1467 C CA . THR B 1 32 ? 18.562 -24.125 -9.484 1 98.38 32 THR B CA 1
ATOM 1468 C C . THR B 1 32 ? 19.078 -22.938 -8.688 1 98.38 32 THR B C 1
ATOM 1470 O O . THR B 1 32 ? 18.688 -22.734 -7.531 1 98.38 32 THR B O 1
ATOM 1473 N N . ALA B 1 33 ? 19.906 -22.109 -9.242 1 98.12 33 ALA B N 1
ATOM 1474 C CA . ALA B 1 33 ? 20.438 -20.922 -8.586 1 98.12 33 ALA B CA 1
ATOM 1475 C C . ALA B 1 33 ? 19.344 -19.938 -8.234 1 98.12 33 ALA B C 1
ATOM 1477 O O . ALA B 1 33 ? 19.328 -19.375 -7.137 1 98.12 33 ALA B O 1
ATOM 1478 N N . VAL B 1 34 ? 18.422 -19.734 -9.188 1 98.5 34 VAL B N 1
ATOM 1479 C CA . VAL B 1 34 ? 17.297 -18.828 -8.953 1 98.5 34 VAL B CA 1
ATOM 1480 C C . VAL B 1 34 ? 16.453 -19.375 -7.797 1 98.5 34 VAL B C 1
ATOM 1482 O O . VAL B 1 34 ? 16.078 -18.625 -6.891 1 98.5 34 VAL B O 1
ATOM 1485 N N . TYR B 1 35 ? 16.203 -20.656 -7.859 1 98.31 35 TYR B N 1
ATOM 1486 C CA . TYR B 1 35 ? 15.391 -21.297 -6.832 1 98.31 35 TYR B CA 1
ATOM 1487 C C . TYR B 1 35 ? 16 -21.109 -5.453 1 98.31 35 TYR B C 1
ATOM 1489 O O . TYR B 1 35 ? 15.32 -20.703 -4.508 1 98.31 35 TYR B O 1
ATOM 1497 N N . GLU B 1 36 ? 17.234 -21.344 -5.324 1 98.38 36 GLU B N 1
ATOM 1498 C CA . GLU B 1 36 ? 17.922 -21.25 -4.047 1 98.38 36 GLU B CA 1
ATOM 1499 C C . GLU B 1 36 ? 17.938 -19.812 -3.533 1 98.38 36 GLU B C 1
ATOM 1501 O O . GLU B 1 36 ? 17.797 -19.578 -2.33 1 98.38 36 GLU B O 1
ATOM 1506 N N . ARG B 1 37 ? 18.094 -18.906 -4.402 1 98.44 37 ARG B N 1
ATOM 1507 C CA . ARG B 1 37 ? 18.094 -17.5 -4.008 1 98.44 37 ARG B CA 1
ATOM 1508 C C . ARG B 1 37 ? 16.719 -17.047 -3.523 1 98.44 37 ARG B C 1
ATOM 1510 O O . ARG B 1 37 ? 16.609 -16.359 -2.512 1 98.44 37 ARG B O 1
ATOM 1517 N N . ILE B 1 38 ? 15.711 -17.453 -4.207 1 98.5 38 ILE B N 1
ATOM 1518 C CA . ILE B 1 38 ? 14.352 -17.109 -3.787 1 98.5 38 ILE B CA 1
ATOM 1519 C C . ILE B 1 38 ? 14.078 -17.703 -2.404 1 98.5 38 ILE B C 1
ATOM 1521 O O . ILE B 1 38 ? 13.578 -17.016 -1.516 1 98.5 38 ILE B O 1
ATOM 1525 N N . LYS B 1 39 ? 14.43 -18.953 -2.25 1 98.31 39 LYS B N 1
ATOM 1526 C CA . LYS B 1 39 ? 14.219 -19.625 -0.972 1 98.31 39 LYS B CA 1
ATOM 1527 C C . LYS B 1 39 ? 14.961 -18.906 0.155 1 98.31 39 LYS B C 1
ATOM 1529 O O . LYS B 1 39 ? 14.43 -18.766 1.259 1 98.31 39 LYS B O 1
ATOM 1534 N N . LYS B 1 40 ? 16.109 -18.5 -0.107 1 98.38 40 LYS B N 1
ATOM 1535 C CA . LYS B 1 40 ? 16.906 -17.766 0.879 1 98.38 40 LYS B CA 1
ATOM 1536 C C . LYS B 1 40 ? 16.219 -16.453 1.259 1 98.38 40 LYS B C 1
ATOM 1538 O O . LYS B 1 40 ? 16.109 -16.125 2.441 1 98.38 40 LYS B O 1
ATOM 1543 N N . LEU B 1 41 ? 15.75 -15.727 0.229 1 98.62 41 LEU B N 1
ATOM 1544 C CA . LEU B 1 41 ? 15.086 -14.445 0.445 1 98.62 41 LEU B CA 1
ATOM 1545 C C . LEU B 1 41 ? 13.789 -14.633 1.224 1 98.62 41 LEU B C 1
ATOM 1547 O O . LEU B 1 41 ? 13.414 -13.766 2.021 1 98.62 41 LEU B O 1
ATOM 1551 N N . GLU B 1 42 ? 13.117 -15.734 1.018 1 98.62 42 GLU B N 1
ATOM 1552 C CA . GLU B 1 42 ? 11.922 -16.078 1.779 1 98.62 42 GLU B CA 1
ATOM 1553 C C . GLU B 1 42 ? 12.266 -16.438 3.219 1 98.62 42 GLU B C 1
ATOM 1555 O O . GLU B 1 42 ? 11.641 -15.953 4.16 1 98.62 42 GLU B O 1
ATOM 1560 N N . LYS B 1 43 ? 13.227 -17.234 3.395 1 98.31 43 LYS B N 1
ATOM 1561 C CA . LYS B 1 43 ? 13.617 -17.75 4.707 1 98.31 43 LYS B CA 1
ATOM 1562 C C . LYS B 1 43 ? 14.102 -16.625 5.613 1 98.31 43 LYS B C 1
ATOM 1564 O O . LYS B 1 43 ? 13.805 -16.609 6.809 1 98.31 43 LYS B O 1
ATOM 1569 N N . ASP B 1 44 ? 14.797 -15.695 5.016 1 97.69 44 ASP B N 1
ATOM 1570 C CA . ASP B 1 44 ? 15.352 -14.641 5.859 1 97.69 44 ASP B CA 1
ATOM 1571 C C . ASP B 1 44 ? 14.352 -13.5 6.047 1 97.69 44 ASP B C 1
ATOM 1573 O O . ASP B 1 44 ? 14.641 -12.523 6.742 1 97.69 44 ASP B O 1
ATOM 1577 N N . GLY B 1 45 ? 13.195 -13.562 5.383 1 98.38 45 GLY B N 1
ATOM 1578 C CA . GLY B 1 45 ? 12.102 -12.633 5.621 1 98.38 45 GLY B CA 1
ATOM 1579 C C . GLY B 1 45 ? 12.125 -11.438 4.691 1 98.38 45 GLY B C 1
ATOM 1580 O O . GLY B 1 45 ? 11.305 -10.523 4.828 1 98.38 45 GLY B O 1
ATOM 1581 N N . THR B 1 46 ? 13.07 -11.367 3.727 1 98.69 46 THR B N 1
ATOM 1582 C CA . THR B 1 46 ? 13.094 -10.273 2.762 1 98.69 46 THR B CA 1
ATOM 1583 C C . THR B 1 46 ? 11.82 -10.273 1.922 1 98.69 46 THR B C 1
ATOM 1585 O O . THR B 1 46 ? 11.211 -9.219 1.708 1 98.69 46 THR B O 1
ATOM 1588 N N . ILE B 1 47 ? 11.531 -11.438 1.456 1 98.75 47 ILE B N 1
ATOM 1589 C CA . ILE B 1 47 ? 10.203 -11.609 0.868 1 98.75 47 ILE B CA 1
ATOM 1590 C C . ILE B 1 47 ? 9.203 -12 1.954 1 98.75 47 ILE B C 1
ATOM 1592 O O . ILE B 1 47 ? 9.305 -13.07 2.549 1 98.75 47 ILE B O 1
ATOM 1596 N N . LYS B 1 48 ? 8.25 -11.195 2.182 1 98.38 48 LYS B N 1
ATOM 1597 C CA . LYS B 1 48 ? 7.297 -11.414 3.266 1 98.38 48 LYS B CA 1
ATOM 1598 C C . LYS B 1 48 ? 6.176 -12.352 2.83 1 98.38 48 LYS B C 1
ATOM 1600 O O . LYS B 1 48 ? 5.797 -13.266 3.57 1 98.38 48 LYS B O 1
ATOM 1605 N N . LYS B 1 49 ? 5.609 -12.125 1.659 1 98.06 49 LYS B N 1
ATOM 1606 C CA . LYS B 1 49 ? 4.52 -12.938 1.13 1 98.06 49 LYS B CA 1
ATOM 1607 C C . LYS B 1 49 ? 4.242 -12.602 -0.333 1 98.06 49 LYS B C 1
ATOM 1609 O O . LYS B 1 49 ? 4.766 -11.617 -0.859 1 98.06 49 LYS B O 1
ATOM 1614 N N . TYR B 1 50 ? 3.555 -13.438 -0.958 1 98.81 50 TYR B N 1
ATOM 1615 C CA . TYR B 1 50 ? 3.055 -13.266 -2.316 1 98.81 50 TYR B CA 1
ATOM 1616 C C . TYR B 1 50 ? 1.549 -13.031 -2.318 1 98.81 50 TYR B C 1
ATOM 1618 O O . TYR B 1 50 ? 0.795 -13.797 -1.712 1 98.81 50 TYR B O 1
ATOM 1626 N N . VAL B 1 51 ? 1.144 -11.93 -3.02 1 98.88 51 VAL B N 1
ATOM 1627 C CA . VAL B 1 51 ? -0.269 -11.586 -2.9 1 98.88 51 VAL B CA 1
ATOM 1628 C C . VAL B 1 51 ? -0.822 -11.195 -4.266 1 98.88 51 VAL B C 1
ATOM 1630 O O . VAL B 1 51 ? -0.064 -10.828 -5.168 1 98.88 51 VAL B O 1
ATOM 1633 N N . ALA B 1 52 ? -2.119 -11.289 -4.371 1 98.81 52 ALA B N 1
ATOM 1634 C CA . ALA B 1 52 ? -2.84 -10.664 -5.473 1 98.81 52 ALA B CA 1
ATOM 1635 C C . ALA B 1 52 ? -3.229 -9.234 -5.133 1 98.81 52 ALA B C 1
ATOM 1637 O O . ALA B 1 52 ? -3.787 -8.969 -4.066 1 98.81 52 ALA B O 1
ATOM 1638 N N . LEU B 1 53 ? -2.848 -8.344 -5.934 1 98.81 53 LEU B N 1
ATOM 1639 C CA . LEU B 1 53 ? -3.361 -6.984 -5.828 1 98.81 53 LEU B CA 1
ATOM 1640 C C . LEU B 1 53 ? -4.684 -6.844 -6.574 1 98.81 53 LEU B C 1
ATOM 1642 O O . LEU B 1 53 ? -4.793 -7.254 -7.734 1 98.81 53 LEU B O 1
ATOM 1646 N N . VAL B 1 54 ? -5.629 -6.273 -5.879 1 98.5 54 VAL B N 1
ATOM 1647 C CA . VAL B 1 54 ? -6.98 -6.18 -6.414 1 98.5 54 VAL B CA 1
ATOM 1648 C C . VAL B 1 54 ? -7.301 -4.73 -6.77 1 98.5 54 VAL B C 1
ATOM 1650 O O . VAL B 1 54 ? -6.852 -3.805 -6.09 1 98.5 54 VAL B O 1
ATOM 1653 N N . ASP B 1 55 ? -8.109 -4.527 -7.844 1 98 55 ASP B N 1
ATOM 1654 C CA . ASP B 1 55 ? -8.594 -3.201 -8.211 1 98 55 ASP B CA 1
ATOM 1655 C C . ASP B 1 55 ? -9.703 -2.736 -7.27 1 98 55 ASP B C 1
ATOM 1657 O O . ASP B 1 55 ? -10.82 -3.256 -7.309 1 98 55 ASP B O 1
ATOM 1661 N N . ARG B 1 56 ? -9.352 -1.78 -6.492 1 96.75 56 ARG B N 1
ATOM 1662 C CA . ARG B 1 56 ? -10.281 -1.35 -5.457 1 96.75 56 ARG B CA 1
ATOM 1663 C C . ARG B 1 56 ? -11.602 -0.884 -6.07 1 96.75 56 ARG B C 1
ATOM 1665 O O . ARG B 1 56 ? -12.656 -1.017 -5.453 1 96.75 56 ARG B O 1
ATOM 1672 N N . LYS B 1 57 ? -11.617 -0.325 -7.285 1 96.56 57 LYS B N 1
ATOM 1673 C CA . LYS B 1 57 ? -12.828 0.148 -7.949 1 96.56 57 LYS B CA 1
ATOM 1674 C C . LYS B 1 57 ? -13.758 -1.013 -8.281 1 96.56 57 LYS B C 1
ATOM 1676 O O . LYS B 1 57 ? -14.977 -0.87 -8.227 1 96.56 57 LYS B O 1
ATOM 1681 N N . LYS B 1 58 ? -13.188 -2.141 -8.516 1 97 58 LYS B N 1
ATOM 1682 C CA . LYS B 1 58 ? -13.953 -3.301 -8.953 1 97 58 LYS B CA 1
ATOM 1683 C C . LYS B 1 58 ? -14.523 -4.07 -7.762 1 97 58 LYS B C 1
ATOM 1685 O O . LYS B 1 58 ? -15.375 -4.945 -7.93 1 97 58 LYS B O 1
ATOM 1690 N N . ILE B 1 59 ? -14.117 -3.699 -6.566 1 97.06 59 ILE B N 1
ATOM 1691 C CA . ILE B 1 59 ? -14.625 -4.402 -5.395 1 97.06 59 ILE B CA 1
ATOM 1692 C C . ILE B 1 59 ? -15.344 -3.414 -4.477 1 97.06 59 ILE B C 1
ATOM 1694 O O . ILE B 1 59 ? -15.453 -3.645 -3.268 1 97.06 59 ILE B O 1
ATOM 1698 N N . ASN B 1 60 ? -15.703 -2.348 -4.914 1 96.06 60 ASN B N 1
ATOM 1699 C CA . ASN B 1 60 ? -16.516 -1.344 -4.227 1 96.06 60 ASN B CA 1
ATOM 1700 C C . ASN B 1 60 ? -15.773 -0.748 -3.033 1 96.06 60 ASN B C 1
ATOM 1702 O O . ASN B 1 60 ? -16.328 -0.661 -1.936 1 96.06 60 ASN B O 1
ATOM 1706 N N . LYS B 1 61 ? -14.484 -0.432 -3.256 1 97.44 61 LYS B N 1
ATOM 1707 C CA . LYS B 1 61 ? -13.656 0.292 -2.299 1 97.44 61 LYS B CA 1
ATOM 1708 C C . LYS B 1 61 ? -12.961 1.479 -2.961 1 97.44 61 LYS B C 1
ATOM 1710 O O . LYS B 1 61 ? -11.766 1.697 -2.762 1 97.44 61 LYS B O 1
ATOM 1715 N N . SER B 1 62 ? -13.734 2.205 -3.729 1 95.88 62 SER B N 1
ATOM 1716 C CA . SER B 1 62 ? -13.18 3.223 -4.613 1 95.88 62 SER B CA 1
ATOM 1717 C C . SER B 1 62 ? -12.812 4.484 -3.842 1 95.88 62 SER B C 1
ATOM 1719 O O . SER B 1 62 ? -12 5.289 -4.309 1 95.88 62 SER B O 1
ATOM 1721 N N . TYR B 1 63 ? -13.383 4.633 -2.67 1 96.62 63 TYR B N 1
ATOM 1722 C CA . TYR B 1 63 ? -13.195 5.867 -1.912 1 96.62 63 TYR B CA 1
ATOM 1723 C C . TYR B 1 63 ? -12.039 5.73 -0.933 1 96.62 63 TYR B C 1
ATOM 1725 O O . TYR B 1 63 ? -12.117 4.965 0.03 1 96.62 63 TYR B O 1
ATOM 1733 N N . VAL B 1 64 ? -10.961 6.461 -1.197 1 98.44 64 VAL B N 1
ATOM 1734 C CA . VAL B 1 64 ? -9.781 6.461 -0.335 1 98.44 64 VAL B CA 1
ATOM 1735 C C . VAL B 1 64 ? -9.734 7.762 0.465 1 98.44 64 VAL B C 1
ATOM 1737 O O . VAL B 1 64 ? -9.883 8.852 -0.096 1 98.44 64 VAL B O 1
ATOM 1740 N N . VAL B 1 65 ? -9.562 7.633 1.735 1 98.69 65 VAL B N 1
ATOM 1741 C CA . VAL B 1 65 ? -9.516 8.781 2.637 1 98.69 65 VAL B CA 1
ATOM 1742 C C . VAL B 1 65 ? -8.258 8.703 3.502 1 98.69 65 VAL B C 1
ATOM 1744 O O . VAL B 1 65 ? -7.93 7.637 4.031 1 98.69 65 VAL B O 1
ATOM 1747 N N . PHE B 1 66 ? -7.574 9.805 3.572 1 98.75 66 PHE B N 1
ATOM 1748 C CA . PHE B 1 66 ? -6.504 9.945 4.547 1 98.75 66 PHE B CA 1
ATOM 1749 C C . PHE B 1 66 ? -6.992 10.672 5.793 1 98.75 66 PHE B C 1
ATOM 1751 O O . PHE B 1 66 ? -7.43 11.82 5.711 1 98.75 66 PHE B O 1
ATOM 1758 N N . CYS B 1 67 ? -6.891 10 6.895 1 98.69 67 CYS B N 1
ATOM 1759 C CA . CYS B 1 67 ? -7.367 10.57 8.148 1 98.69 67 CYS B CA 1
ATOM 1760 C C . CYS B 1 67 ? -6.211 10.805 9.109 1 98.69 67 CYS B C 1
ATOM 1762 O O . CYS B 1 67 ? -5.465 9.883 9.438 1 98.69 67 CYS B O 1
ATOM 1764 N N . HIS B 1 68 ? -6.059 12.07 9.469 1 98.62 68 HIS B N 1
ATOM 1765 C CA . HIS B 1 68 ? -5.055 12.469 10.445 1 98.62 68 HIS B CA 1
ATOM 1766 C C . HIS B 1 68 ? -5.645 12.539 11.852 1 98.62 68 HIS B C 1
ATOM 1768 O O . HIS B 1 68 ? -6.676 13.18 12.07 1 98.62 68 HIS B O 1
ATOM 1774 N N . ILE B 1 69 ? -4.93 11.914 12.82 1 98.44 69 ILE B N 1
ATOM 1775 C CA . ILE B 1 69 ? -5.516 11.742 14.148 1 98.44 69 ILE B CA 1
ATOM 1776 C C . ILE B 1 69 ? -4.602 12.375 15.195 1 98.44 69 ILE B C 1
ATOM 1778 O O . ILE B 1 69 ? -3.381 12.219 15.141 1 98.44 69 ILE B O 1
ATOM 1782 N N . LYS B 1 70 ? -5.215 13.078 16.047 1 98.06 70 LYS B N 1
ATOM 1783 C CA . LYS B 1 70 ? -4.57 13.516 17.281 1 98.06 70 LYS B CA 1
ATOM 1784 C C . LYS B 1 70 ? -5.199 12.844 18.5 1 98.06 70 LYS B C 1
ATOM 1786 O O . LYS B 1 70 ? -6.422 12.844 18.656 1 98.06 70 LYS B O 1
ATOM 1791 N N . LEU B 1 71 ? -4.398 12.258 19.375 1 97.69 71 LEU B N 1
ATOM 1792 C CA . LEU B 1 71 ? -4.883 11.695 20.625 1 97.69 71 LEU B CA 1
ATOM 1793 C C . LEU B 1 71 ? -5.027 12.773 21.688 1 97.69 71 LEU B C 1
ATOM 1795 O O . LEU B 1 71 ? -4.359 13.805 21.625 1 97.69 71 LEU B O 1
ATOM 1799 N N . ILE B 1 72 ? -5.855 12.523 22.641 1 96.19 72 ILE B N 1
ATOM 1800 C CA . ILE B 1 72 ? -6.066 13.469 23.734 1 96.19 72 ILE B CA 1
ATOM 1801 C C . ILE B 1 72 ? -4.781 13.617 24.547 1 96.19 72 ILE B C 1
ATOM 1803 O O . ILE B 1 72 ? -4.426 14.719 24.969 1 96.19 72 ILE B O 1
ATOM 1807 N N . GLN B 1 73 ? -4.168 12.5 24.75 1 93.56 73 GLN B N 1
ATOM 1808 C CA . GLN B 1 73 ? -2.885 12.438 25.453 1 93.56 73 GLN B CA 1
ATOM 1809 C C . GLN B 1 73 ? -1.981 11.375 24.828 1 93.56 73 GLN B C 1
ATOM 1811 O O . GLN B 1 73 ? -2.463 10.352 24.328 1 93.56 73 GLN B O 1
ATOM 1816 N N . HIS B 1 74 ? -0.712 11.711 24.906 1 91.5 74 HIS B N 1
ATOM 1817 C CA . HIS B 1 74 ? 0.261 10.797 24.328 1 91.5 74 HIS B CA 1
ATOM 1818 C C . HIS B 1 74 ? 0.957 9.969 25.406 1 91.5 74 HIS B C 1
ATOM 1820 O O . HIS B 1 74 ? 2.137 10.18 25.688 1 91.5 74 HIS B O 1
ATOM 1826 N N . ASN B 1 75 ? 0.23 9.125 26.031 1 92.25 75 ASN B N 1
ATOM 1827 C CA . ASN B 1 75 ? 0.84 8.195 26.984 1 92.25 75 ASN B CA 1
ATOM 1828 C C . ASN B 1 75 ? 0.708 6.75 26.516 1 92.25 75 ASN B C 1
ATOM 1830 O O . ASN B 1 75 ? -0.063 6.457 25.594 1 92.25 75 ASN B O 1
ATOM 1834 N N . HIS B 1 76 ? 1.396 5.875 27.188 1 93.94 76 HIS B N 1
ATOM 1835 C CA . HIS B 1 76 ? 1.548 4.492 26.75 1 93.94 76 HIS B CA 1
ATOM 1836 C C . HIS B 1 76 ? 0.199 3.781 26.688 1 93.94 76 HIS B C 1
ATOM 1838 O O . HIS B 1 76 ? -0.068 3.027 25.75 1 93.94 76 HIS B O 1
ATOM 1844 N N . GLU B 1 77 ? -0.574 4.023 27.625 1 94.25 77 GLU B N 1
ATOM 1845 C CA . GLU B 1 77 ? -1.873 3.359 27.703 1 94.25 77 GLU B CA 1
ATOM 1846 C C . GLU B 1 77 ? -2.773 3.783 26.547 1 94.25 77 GLU B C 1
ATOM 1848 O O . GLU B 1 77 ? -3.395 2.939 25.891 1 94.25 77 GLU B O 1
ATOM 1853 N N . PHE B 1 78 ? -2.885 5.066 26.312 1 93.75 78 PHE B N 1
ATOM 1854 C CA . PHE B 1 78 ? -3.721 5.594 25.25 1 93.75 78 PHE B CA 1
ATOM 1855 C C . PHE B 1 78 ? -3.238 5.102 23.891 1 93.75 78 PHE B C 1
ATOM 1857 O O . PHE B 1 78 ? -4.043 4.707 23.031 1 93.75 78 PHE B O 1
ATOM 1864 N N . ILE B 1 79 ? -1.964 5.059 23.75 1 96.06 79 ILE B N 1
ATOM 1865 C CA . ILE B 1 79 ? -1.345 4.609 22.5 1 96.06 79 ILE B CA 1
ATOM 1866 C C . ILE B 1 79 ? -1.666 3.137 22.266 1 96.06 79 ILE B C 1
ATOM 1868 O O . ILE B 1 79 ? -2.125 2.76 21.188 1 96.06 79 ILE B O 1
ATOM 1872 N N . ALA B 1 80 ? -1.479 2.342 23.219 1 96.75 80 ALA B N 1
ATOM 1873 C CA . ALA B 1 80 ? -1.729 0.909 23.094 1 96.75 80 ALA B CA 1
ATOM 1874 C C . ALA B 1 80 ? -3.195 0.634 22.781 1 96.75 80 ALA B C 1
ATOM 1876 O O . ALA B 1 80 ? -3.5 -0.17 21.891 1 96.75 80 ALA B O 1
ATOM 1877 N N . ASP B 1 81 ? -4.07 1.312 23.469 1 96.56 81 ASP B N 1
ATOM 1878 C CA . ASP B 1 81 ? -5.504 1.147 23.234 1 96.56 81 ASP B CA 1
ATOM 1879 C C . ASP B 1 81 ? -5.883 1.518 21.812 1 96.56 81 ASP B C 1
ATOM 1881 O O . ASP B 1 81 ? -6.598 0.771 21.141 1 96.56 81 ASP B O 1
ATOM 1885 N N . PHE B 1 82 ? -5.387 2.645 21.391 1 97.81 82 PHE B N 1
ATOM 1886 C CA . PHE B 1 82 ? -5.695 3.133 20.062 1 97.81 82 PHE B CA 1
ATOM 1887 C C . PHE B 1 82 ? -5.176 2.17 19 1 97.81 82 PHE B C 1
ATOM 1889 O O . PHE B 1 82 ? -5.922 1.747 18.109 1 97.81 82 PHE B O 1
ATOM 1896 N N . GLU B 1 83 ? -3.906 1.773 19.109 1 98.06 83 GLU B N 1
ATOM 1897 C CA . GLU B 1 83 ? -3.277 0.934 18.094 1 98.06 83 GLU B CA 1
ATOM 1898 C C . GLU B 1 83 ? -3.918 -0.45 18.047 1 98.06 83 GLU B C 1
ATOM 1900 O O . GLU B 1 83 ? -4.105 -1.017 16.969 1 98.06 83 GLU B O 1
ATOM 1905 N N . ASN B 1 84 ? -4.301 -0.967 19.188 1 98.06 84 ASN B N 1
ATOM 1906 C CA . ASN B 1 84 ? -4.988 -2.254 19.234 1 98.06 84 ASN B CA 1
ATOM 1907 C C . ASN B 1 84 ? -6.344 -2.189 18.531 1 98.06 84 ASN B C 1
ATOM 1909 O O . ASN B 1 84 ? -6.738 -3.137 17.859 1 98.06 84 ASN B O 1
ATOM 1913 N N . ALA B 1 85 ? -7.027 -1.109 18.719 1 98.12 85 ALA B N 1
ATOM 1914 C CA . ALA B 1 85 ? -8.336 -0.927 18.094 1 98.12 85 ALA B CA 1
ATOM 1915 C C . ALA B 1 85 ? -8.211 -0.802 16.578 1 98.12 85 ALA B C 1
ATOM 1917 O O . ALA B 1 85 ? -8.977 -1.408 15.836 1 98.12 85 ALA B O 1
ATOM 1918 N N . ILE B 1 86 ? -7.234 -0.023 16.156 1 98.38 86 ILE B N 1
ATOM 1919 C CA . ILE B 1 86 ? -7.039 0.264 14.742 1 98.38 86 ILE B CA 1
ATOM 1920 C C . ILE B 1 86 ? -6.77 -1.034 13.984 1 98.38 86 ILE B C 1
ATOM 1922 O O . ILE B 1 86 ? -7.234 -1.21 12.859 1 98.38 86 ILE B O 1
ATOM 1926 N N . LEU B 1 87 ? -6.035 -1.982 14.625 1 98.25 87 LEU B N 1
ATOM 1927 C CA . LEU B 1 87 ? -5.652 -3.24 13.992 1 98.25 87 LEU B CA 1
ATOM 1928 C C . LEU B 1 87 ? -6.883 -4.074 13.648 1 98.25 87 LEU B C 1
ATOM 1930 O O . LEU B 1 87 ? -6.828 -4.926 12.758 1 98.25 87 LEU B O 1
ATOM 1934 N N . LYS B 1 88 ? -8.016 -3.762 14.25 1 97.69 88 LYS B N 1
ATOM 1935 C CA . LYS B 1 88 ? -9.234 -4.555 14.086 1 97.69 88 LYS B CA 1
ATOM 1936 C C . LYS B 1 88 ? -10.156 -3.934 13.047 1 97.69 88 LYS B C 1
ATOM 1938 O O . LYS B 1 88 ? -11.188 -4.512 12.703 1 97.69 88 LYS B O 1
ATOM 1943 N N . LEU B 1 89 ? -9.797 -2.77 12.578 1 98.31 89 LEU B N 1
ATOM 1944 C CA . LEU B 1 89 ? -10.648 -2.062 11.633 1 98.31 89 LEU B CA 1
ATOM 1945 C C . LEU B 1 89 ? -10.289 -2.43 10.195 1 98.31 89 LEU B C 1
ATOM 1947 O O . LEU B 1 89 ? -9.273 -1.971 9.664 1 98.31 89 LEU B O 1
ATOM 1951 N N . ASP B 1 90 ? -11.148 -3.055 9.492 1 97.5 90 ASP B N 1
ATOM 1952 C CA . ASP B 1 90 ? -10.891 -3.59 8.156 1 97.5 90 ASP B CA 1
ATOM 1953 C C . ASP B 1 90 ? -10.812 -2.469 7.121 1 97.5 90 ASP B C 1
ATOM 1955 O O . ASP B 1 90 ? -10.133 -2.602 6.102 1 97.5 90 ASP B O 1
ATOM 1959 N N . GLU B 1 91 ? -11.477 -1.385 7.418 1 98.5 91 GLU B N 1
ATOM 1960 C CA . GLU B 1 91 ? -11.5 -0.26 6.484 1 98.5 91 GLU B CA 1
ATOM 1961 C C . GLU B 1 91 ? -10.133 0.418 6.41 1 98.5 91 GLU B C 1
ATOM 1963 O O . GLU B 1 91 ? -9.844 1.126 5.441 1 98.5 91 GLU B O 1
ATOM 1968 N N . VAL B 1 92 ? -9.336 0.21 7.512 1 98.75 92 VAL B N 1
ATOM 1969 C CA . VAL B 1 92 ? -8.016 0.83 7.582 1 98.75 92 VAL B CA 1
ATOM 1970 C C . VAL B 1 92 ? -6.98 -0.091 6.945 1 98.75 92 VAL B C 1
ATOM 1972 O O . VAL B 1 92 ? -6.727 -1.189 7.445 1 98.75 92 VAL B O 1
ATOM 1975 N N . LEU B 1 93 ? -6.383 0.382 5.875 1 98.69 93 LEU B N 1
ATOM 1976 C CA . LEU B 1 93 ? -5.348 -0.416 5.223 1 98.69 93 LEU B CA 1
ATOM 1977 C C . LEU B 1 93 ? -3.971 -0.084 5.785 1 98.69 93 LEU B C 1
ATOM 1979 O O . LEU B 1 93 ? -3.102 -0.956 5.863 1 98.69 93 LEU B O 1
ATOM 1983 N N . GLU B 1 94 ? -3.846 1.177 6.086 1 98.81 94 GLU B N 1
ATOM 1984 C CA . GLU B 1 94 ? -2.572 1.622 6.641 1 98.81 94 GLU B CA 1
ATOM 1985 C C . GLU B 1 94 ? -2.785 2.582 7.809 1 98.81 94 GLU B C 1
ATOM 1987 O O . GLU B 1 94 ? -3.719 3.387 7.797 1 98.81 94 GLU B O 1
ATOM 1992 N N . CYS B 1 95 ? -1.925 2.465 8.766 1 98.88 95 CYS B N 1
ATOM 1993 C CA . CYS B 1 95 ? -1.844 3.383 9.891 1 98.88 95 CYS B CA 1
ATOM 1994 C C . CYS B 1 95 ? -0.401 3.557 10.352 1 98.88 95 CYS B C 1
ATOM 1996 O O . CYS B 1 95 ? 0.263 2.582 10.711 1 98.88 95 CYS B O 1
ATOM 1998 N N . PHE B 1 96 ? 0.022 4.75 10.344 1 98.75 96 PHE B N 1
ATOM 1999 C CA . PHE B 1 96 ? 1.386 5.059 10.758 1 98.75 96 PHE B CA 1
ATOM 2000 C C . PHE B 1 96 ? 1.39 6.074 11.898 1 98.75 96 PHE B C 1
ATOM 2002 O O . PHE B 1 96 ? 0.67 7.074 11.844 1 98.75 96 PHE B O 1
ATOM 2009 N N . HIS B 1 97 ? 2.131 5.773 12.953 1 98.5 97 HIS B N 1
ATOM 2010 C CA . HIS B 1 97 ? 2.506 6.777 13.945 1 98.5 97 HIS B CA 1
ATOM 2011 C C . HIS B 1 97 ? 3.533 7.75 13.375 1 98.5 97 HIS B C 1
ATOM 2013 O O . HIS B 1 97 ? 4.582 7.336 12.883 1 98.5 97 HIS B O 1
ATOM 2019 N N . VAL B 1 98 ? 3.172 9.062 13.445 1 98.19 98 VAL B N 1
ATOM 2020 C CA . VAL B 1 98 ? 4.023 10.008 12.719 1 98.19 98 VAL B CA 1
ATOM 2021 C C . VAL B 1 98 ? 4.402 11.164 13.633 1 98.19 98 VAL B C 1
ATOM 2023 O O . VAL B 1 98 ? 3.797 11.359 14.688 1 98.19 98 VAL B O 1
ATOM 2026 N N . SER B 1 99 ? 5.453 11.891 13.195 1 96.62 99 SER B N 1
ATOM 2027 C CA . SER B 1 99 ? 5.82 13.156 13.812 1 96.62 99 SER B CA 1
ATOM 2028 C C . SER B 1 99 ? 5 14.312 13.234 1 96.62 99 SER B C 1
ATOM 2030 O O . SER B 1 99 ? 4.309 14.141 12.234 1 96.62 99 SER B O 1
ATOM 2032 N N . GLY B 1 100 ? 5.059 15.422 13.938 1 93.62 100 GLY B N 1
ATOM 2033 C CA . GLY B 1 100 ? 4.383 16.594 13.414 1 93.62 100 GLY B CA 1
ATOM 2034 C C . GLY B 1 100 ? 3.117 16.953 14.172 1 93.62 100 GLY B C 1
ATOM 2035 O O . GLY B 1 100 ? 3.025 16.719 15.375 1 93.62 100 GLY B O 1
ATOM 2036 N N . ASP B 1 101 ? 2.152 17.422 13.375 1 93.88 101 ASP B N 1
ATOM 2037 C CA . ASP B 1 101 ? 0.975 18.016 13.992 1 93.88 101 ASP B CA 1
ATOM 2038 C C . ASP B 1 101 ? -0.033 16.953 14.414 1 93.88 101 ASP B C 1
ATOM 2040 O O . ASP B 1 101 ? -0.892 17.203 15.266 1 93.88 101 ASP B O 1
ATOM 2044 N N . TYR B 1 102 ? 0.114 15.812 13.805 1 97.31 102 TYR B N 1
ATOM 2045 C CA . TYR B 1 102 ? -0.79 14.711 14.125 1 97.31 102 TYR B CA 1
ATOM 2046 C C . TYR B 1 102 ? -0.017 13.5 14.633 1 97.31 102 TYR B C 1
ATOM 2048 O O . TYR B 1 102 ? 1.182 13.367 14.375 1 97.31 102 TYR B O 1
ATOM 2056 N N . ASP B 1 103 ? -0.731 12.633 15.328 1 98.06 103 ASP B N 1
ATOM 2057 C CA . ASP B 1 103 ? -0.095 11.453 15.906 1 98.06 103 ASP B CA 1
ATOM 2058 C C . ASP B 1 103 ? -0.09 10.297 14.914 1 98.06 103 ASP B C 1
ATOM 2060 O O . ASP B 1 103 ? 0.868 9.523 14.859 1 98.06 103 ASP B O 1
ATOM 2064 N N . TYR B 1 104 ? -1.213 10.227 14.133 1 98.62 104 TYR B N 1
ATOM 2065 C CA . TYR B 1 104 ? -1.337 9.102 13.211 1 98.62 104 TYR B CA 1
ATOM 2066 C C . TYR B 1 104 ? -1.881 9.562 11.859 1 98.62 104 TYR B C 1
ATOM 2068 O O . TYR B 1 104 ? -2.674 10.508 11.789 1 98.62 104 TYR B O 1
ATOM 2076 N N . ILE B 1 105 ? -1.463 8.875 10.82 1 98.75 105 ILE B N 1
ATOM 2077 C CA . ILE B 1 105 ? -2.078 8.977 9.508 1 98.75 105 ILE B CA 1
ATOM 2078 C C . ILE B 1 105 ? -2.646 7.617 9.094 1 98.75 105 ILE B C 1
ATOM 2080 O O . ILE B 1 105 ? -1.933 6.613 9.102 1 98.75 105 ILE B O 1
ATOM 2084 N N . LEU B 1 106 ? -3.902 7.57 8.797 1 98.88 106 LEU B N 1
ATOM 2085 C CA . LEU B 1 106 ? -4.598 6.375 8.336 1 98.88 106 LEU B CA 1
ATOM 2086 C C . LEU B 1 106 ? -4.922 6.477 6.848 1 98.88 106 LEU B C 1
ATOM 2088 O O . LEU B 1 106 ? -5.312 7.543 6.367 1 98.88 106 LEU B O 1
ATOM 2092 N N . LYS B 1 107 ? -4.773 5.453 6.156 1 98.81 107 LYS B N 1
ATOM 2093 C CA . LYS B 1 107 ? -5.387 5.27 4.844 1 98.81 107 LYS B CA 1
ATOM 2094 C C . LYS B 1 107 ? -6.609 4.363 4.93 1 98.81 107 LYS B C 1
ATOM 2096 O O . LYS B 1 107 ? -6.496 3.195 5.309 1 98.81 107 LYS B O 1
ATOM 2101 N N . ILE B 1 108 ? -7.695 4.91 4.594 1 98.88 108 ILE B N 1
ATOM 2102 C CA . ILE B 1 108 ? -8.984 4.234 4.738 1 98.88 108 ILE B CA 1
ATOM 2103 C C . ILE B 1 108 ? -9.609 4.023 3.363 1 98.88 108 ILE B C 1
ATOM 2105 O O . ILE B 1 108 ? -9.625 4.938 2.533 1 98.88 108 ILE B O 1
ATOM 2109 N N . CYS B 1 109 ? -10.102 2.85 3.086 1 98.62 109 CYS B N 1
ATOM 2110 C CA . CYS B 1 109 ? -10.75 2.529 1.819 1 98.62 109 CYS B CA 1
ATOM 2111 C C . CYS B 1 109 ? -12.164 2.014 2.047 1 98.62 109 CYS B C 1
ATOM 2113 O O . CYS B 1 109 ? -12.367 1.022 2.752 1 98.62 109 CYS B O 1
ATOM 2115 N N . VAL B 1 110 ? -13.117 2.709 1.489 1 98.38 110 VAL B N 1
ATOM 2116 C CA . VAL B 1 110 ? -14.531 2.393 1.646 1 98.38 110 VAL B CA 1
ATOM 2117 C C . VAL B 1 110 ? -15.242 2.541 0.305 1 98.38 110 VAL B C 1
ATOM 2119 O O . VAL B 1 110 ? -14.617 2.859 -0.708 1 98.38 110 VAL B O 1
ATOM 2122 N N . ALA B 1 111 ? -16.531 2.25 0.276 1 97.62 111 ALA B N 1
ATOM 2123 C CA . ALA B 1 111 ? -17.297 2.246 -0.969 1 97.62 111 ALA B CA 1
ATOM 2124 C C . ALA B 1 111 ? -17.609 3.67 -1.423 1 97.62 111 ALA B C 1
ATOM 2126 O O . ALA B 1 111 ? -17.562 3.971 -2.619 1 97.62 111 ALA B O 1
ATOM 2127 N N . ASP B 1 112 ? -17.969 4.523 -0.464 1 96.88 112 ASP B N 1
ATOM 2128 C CA . ASP B 1 112 ? -18.438 5.871 -0.76 1 96.88 112 ASP B CA 1
ATOM 2129 C C . ASP B 1 112 ? -18.469 6.734 0.499 1 96.88 112 ASP B C 1
ATOM 2131 O O . ASP B 1 112 ? -18.016 6.297 1.565 1 96.88 112 ASP B O 1
ATOM 2135 N N . MET B 1 113 ? -18.891 7.918 0.286 1 96.5 113 MET B N 1
ATOM 2136 C CA . MET B 1 113 ? -18.891 8.883 1.381 1 96.5 113 MET B CA 1
ATOM 2137 C C . MET B 1 113 ? -19.828 8.422 2.504 1 96.5 113 MET B C 1
ATOM 2139 O O . MET B 1 113 ? -19.531 8.641 3.682 1 96.5 113 MET B O 1
ATOM 2143 N N . GLU B 1 114 ? -20.906 7.777 2.17 1 97.94 114 GLU B N 1
ATOM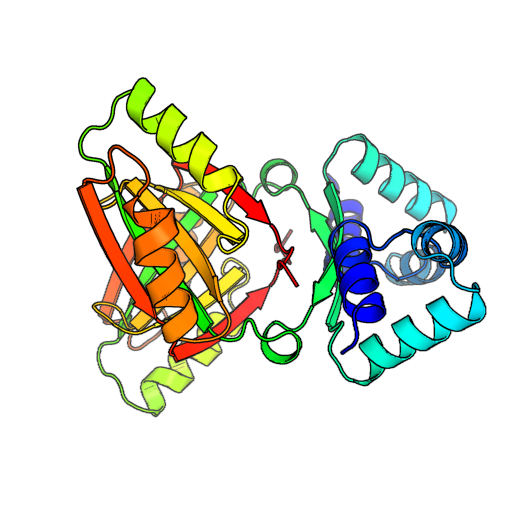 2144 C CA . GLU B 1 114 ? -21.844 7.301 3.18 1 97.94 114 GLU B CA 1
ATOM 2145 C C . GLU B 1 114 ? -21.203 6.23 4.066 1 97.94 114 GLU B C 1
ATOM 2147 O O . GLU B 1 114 ? -21.344 6.27 5.289 1 97.94 114 GLU B O 1
ATOM 2152 N N . GLU B 1 115 ? -20.562 5.281 3.438 1 98 115 GLU B N 1
ATOM 2153 C CA . GLU B 1 115 ? -19.859 4.266 4.219 1 98 115 GLU B CA 1
ATOM 2154 C C . GLU B 1 115 ? -18.781 4.883 5.09 1 98 115 GLU B C 1
ATOM 2156 O O . GLU B 1 115 ? -18.547 4.438 6.215 1 98 115 GLU B O 1
ATOM 2161 N N . TYR B 1 116 ? -18.125 5.945 4.559 1 98.38 116 TYR B N 1
ATOM 2162 C CA . TYR B 1 116 ? -17.109 6.617 5.355 1 98.38 116 TYR B CA 1
ATOM 2163 C C . TYR B 1 116 ? -17.719 7.277 6.582 1 98.38 116 TYR B C 1
ATOM 2165 O O . TYR B 1 116 ? -17.188 7.16 7.688 1 98.38 116 TYR B O 1
ATOM 2173 N N . ARG B 1 117 ? -18.734 7.961 6.324 1 97.62 117 ARG B N 1
ATOM 2174 C CA . ARG B 1 117 ? -19.422 8.602 7.445 1 97.62 117 ARG B CA 1
ATOM 2175 C C . ARG B 1 117 ? -19.797 7.578 8.516 1 97.62 117 ARG B C 1
ATOM 2177 O O . ARG B 1 117 ? -19.562 7.805 9.703 1 97.62 117 ARG B O 1
ATOM 2184 N N . GLU B 1 118 ? -20.375 6.461 8.102 1 98.31 118 GLU B N 1
ATOM 2185 C CA . GLU B 1 118 ? -20.75 5.406 9.031 1 98.31 118 GLU B CA 1
ATOM 2186 C C . GLU B 1 118 ? -19.531 4.871 9.789 1 98.31 118 GLU B C 1
ATOM 2188 O O . GLU B 1 118 ? -19.578 4.699 11.008 1 98.31 118 GLU B O 1
ATOM 2193 N N . PHE B 1 119 ? -18.516 4.633 9.078 1 98.5 119 PHE B N 1
ATOM 2194 C CA . PHE B 1 119 ? -17.266 4.152 9.664 1 98.5 119 PHE B CA 1
ATOM 2195 C C . PHE B 1 119 ? -16.75 5.129 10.711 1 98.5 119 PHE B C 1
ATOM 2197 O O . PHE B 1 119 ? -16.391 4.73 11.82 1 98.5 119 PHE B O 1
ATOM 2204 N N . MET B 1 120 ? -16.703 6.441 10.336 1 97.75 120 MET B N 1
ATOM 2205 C CA . MET B 1 120 ? -16.203 7.496 11.211 1 97.75 120 MET B CA 1
ATOM 2206 C C . MET B 1 120 ? -17.016 7.562 12.5 1 97.75 120 MET B C 1
ATOM 2208 O O . MET B 1 120 ? -16.438 7.559 13.594 1 97.75 120 MET B O 1
ATOM 2212 N N . VAL B 1 121 ? -18.281 7.48 12.375 1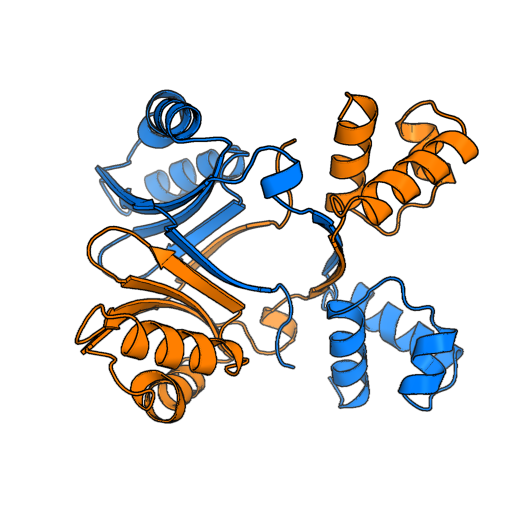 97.06 121 VAL B N 1
ATOM 2213 C CA . VAL B 1 121 ? -19.156 7.746 13.5 1 97.06 121 VAL B CA 1
ATOM 2214 C C . VAL B 1 121 ? -19.266 6.5 14.383 1 97.06 121 VAL B C 1
ATOM 2216 O O . VAL B 1 121 ? -19.234 6.598 15.609 1 97.06 121 VAL B O 1
ATOM 2219 N N . THR B 1 122 ? -19.25 5.305 13.812 1 97.56 122 THR B N 1
ATOM 2220 C CA . THR B 1 122 ? -19.594 4.113 14.586 1 97.56 122 THR B CA 1
ATOM 2221 C C . THR B 1 122 ? -18.328 3.363 15 1 97.56 122 THR B C 1
ATOM 2223 O O . THR B 1 122 ? -18.359 2.566 15.938 1 97.56 122 THR B O 1
ATOM 2226 N N . LYS B 1 123 ? -17.281 3.566 14.32 1 97.88 123 LYS B N 1
ATOM 2227 C CA . LYS B 1 123 ? -16.109 2.758 14.609 1 97.88 123 LYS B CA 1
ATOM 2228 C C . LYS B 1 123 ? -14.93 3.631 15.047 1 97.88 123 LYS B C 1
ATOM 2230 O O . LYS B 1 123 ? -14.508 3.584 16.203 1 97.88 123 LYS B O 1
ATOM 2235 N N . LEU B 1 124 ? -14.523 4.566 14.164 1 97.75 124 LEU B N 1
ATOM 2236 C CA . LEU B 1 124 ? -13.266 5.266 14.406 1 97.75 124 LEU B CA 1
ATOM 2237 C C . LEU B 1 124 ? -13.391 6.207 15.602 1 97.75 124 LEU B C 1
ATOM 2239 O O . LEU B 1 124 ? -12.633 6.105 16.562 1 97.75 124 LEU B O 1
ATOM 2243 N N . THR B 1 125 ? -14.352 7.086 15.555 1 95.88 125 THR B N 1
ATOM 2244 C CA . THR B 1 125 ? -14.438 8.102 16.594 1 95.88 125 THR B CA 1
ATOM 2245 C C . THR B 1 125 ? -15.031 7.52 17.875 1 95.88 125 THR B C 1
ATOM 2247 O O . THR B 1 125 ? -15.078 8.188 18.906 1 95.88 125 THR B O 1
ATOM 2250 N N . SER B 1 126 ? -15.398 6.246 17.828 1 95 126 SER B N 1
ATOM 2251 C CA . SER B 1 126 ? -15.836 5.555 19.047 1 95 126 SER B CA 1
ATOM 2252 C C . SER B 1 126 ? -14.641 5.047 19.844 1 95 126 SER B C 1
ATOM 2254 O O . SER B 1 126 ? -14.789 4.668 21.016 1 95 126 SER B O 1
ATOM 2256 N N . ILE B 1 127 ? -13.508 4.961 19.188 1 94.69 127 ILE B N 1
ATOM 2257 C CA . ILE B 1 127 ? -12.297 4.566 19.891 1 94.69 127 ILE B CA 1
ATOM 2258 C C . ILE B 1 127 ? -11.953 5.613 20.953 1 94.69 127 ILE B C 1
ATOM 2260 O O . ILE B 1 127 ? -11.93 6.812 20.672 1 94.69 127 ILE B O 1
ATOM 2264 N N . LYS B 1 128 ? -11.578 5.148 22.047 1 91.38 128 LYS B N 1
ATOM 2265 C CA . LYS B 1 128 ? -11.281 6.027 23.172 1 91.38 128 LYS B CA 1
ATOM 2266 C C . LYS B 1 128 ? -10 6.82 22.922 1 91.38 128 LYS B C 1
ATOM 2268 O O . LYS B 1 128 ? -9.117 6.367 22.203 1 91.38 128 LYS B O 1
ATOM 2273 N N . HIS B 1 129 ? -9.914 8.039 23.359 1 93.5 129 HIS B N 1
ATOM 2274 C CA . HIS B 1 129 ? -8.695 8.812 23.516 1 93.5 129 HIS B CA 1
ATOM 2275 C C . HIS B 1 129 ? -8.367 9.594 22.25 1 93.5 129 HIS B C 1
ATOM 2277 O O . HIS B 1 129 ? -7.312 10.227 22.156 1 93.5 129 HIS B O 1
ATOM 2283 N N . ILE B 1 130 ? -9.273 9.5 21.25 1 96.94 130 ILE B N 1
ATOM 2284 C CA . ILE B 1 130 ? -9.078 10.344 20.078 1 96.94 130 ILE B CA 1
ATOM 2285 C C . ILE B 1 130 ? -9.484 11.773 20.391 1 96.94 130 ILE B C 1
ATOM 2287 O O . ILE B 1 130 ? -10.602 12.016 20.859 1 96.94 130 ILE B O 1
ATOM 2291 N N . GLY B 1 131 ? -8.578 12.609 20.188 1 96.94 131 GLY B N 1
ATOM 2292 C CA . GLY B 1 131 ? -8.859 14.016 20.438 1 96.94 131 GLY B CA 1
ATOM 2293 C C . GLY B 1 131 ? -9.438 14.727 19.234 1 96.94 131 GLY B C 1
ATOM 2294 O O . GLY B 1 131 ? -10.391 15.5 19.359 1 96.94 131 GLY B O 1
ATOM 2295 N N . SER B 1 132 ? -8.891 14.562 18.078 1 97 132 SER B N 1
ATOM 2296 C CA . SER B 1 132 ? -9.398 15.164 16.844 1 97 132 SER B CA 1
ATOM 2297 C C . SER B 1 132 ? -9.031 14.328 15.625 1 97 132 SER B C 1
ATOM 2299 O O . SER B 1 132 ? -8.07 13.555 15.664 1 97 132 SER B O 1
ATOM 2301 N N . THR B 1 133 ? -9.828 14.445 14.648 1 97.44 133 THR B N 1
ATOM 2302 C CA . THR B 1 133 ? -9.609 13.828 13.344 1 97.44 133 THR B CA 1
ATOM 2303 C C . THR B 1 133 ? -9.703 14.867 12.234 1 97.44 133 THR B C 1
ATOM 2305 O O . THR B 1 133 ? -10.5 15.797 12.312 1 97.44 133 THR B O 1
ATOM 2308 N N . HIS B 1 134 ? -8.852 14.711 11.25 1 97.62 134 HIS B N 1
ATOM 2309 C CA . HIS B 1 134 ? -8.883 15.516 10.039 1 97.62 134 HIS B CA 1
ATOM 2310 C C . HIS B 1 134 ? -8.773 14.641 8.797 1 97.62 134 HIS B C 1
ATOM 2312 O O . HIS B 1 134 ? -7.781 13.922 8.617 1 97.62 134 HIS B O 1
ATOM 2318 N N . SER B 1 135 ? -9.797 14.773 7.949 1 97.69 135 SER B N 1
ATOM 2319 C CA . SER B 1 135 ? -9.844 13.875 6.805 1 97.69 135 SER B CA 1
ATOM 2320 C C . SER B 1 135 ? -9.57 14.617 5.504 1 97.69 135 SER B C 1
ATOM 2322 O O . SER B 1 135 ? -10.047 15.734 5.309 1 97.69 135 SER B O 1
ATOM 2324 N N . SER B 1 136 ? -8.75 14.031 4.648 1 98 136 SER B N 1
ATOM 2325 C CA . SER B 1 136 ? -8.555 14.438 3.26 1 98 136 SER B CA 1
ATOM 2326 C C . SER B 1 136 ? -9.039 13.359 2.295 1 98 136 SER B C 1
ATOM 2328 O O . SER B 1 136 ? -8.672 12.188 2.42 1 98 136 SER B O 1
ATOM 2330 N N . PHE B 1 137 ? -9.773 13.789 1.329 1 97.75 137 PHE B N 1
ATOM 2331 C CA . PHE B 1 137 ? -10.398 12.828 0.429 1 97.75 137 PHE B CA 1
ATOM 2332 C C . PHE B 1 137 ? -9.656 12.766 -0.9 1 97.75 137 PHE B C 1
ATOM 2334 O O . PHE B 1 137 ? -9.289 13.805 -1.463 1 97.75 137 PHE B O 1
ATOM 2341 N N . MET B 1 138 ? -9.516 11.594 -1.361 1 97.5 138 MET B N 1
ATOM 2342 C CA . MET B 1 138 ? -8.812 11.406 -2.629 1 97.5 138 MET B CA 1
ATOM 2343 C C . MET B 1 138 ? -9.641 11.938 -3.793 1 97.5 138 MET B C 1
ATOM 2345 O O . MET B 1 138 ? -10.797 11.547 -3.969 1 97.5 138 MET B O 1
ATOM 2349 N N . ILE B 1 139 ? -9.07 12.797 -4.527 1 96.75 139 ILE B N 1
ATOM 2350 C CA . ILE B 1 139 ? -9.641 13.289 -5.777 1 96.75 139 ILE B CA 1
ATOM 2351 C C . ILE B 1 139 ? -9.102 12.469 -6.945 1 96.75 139 ILE B C 1
ATOM 2353 O O . ILE B 1 139 ? -9.828 12.188 -7.902 1 96.75 139 ILE B O 1
ATOM 2357 N N . GLY B 1 140 ? -7.863 12.016 -6.797 1 97.19 140 GLY B N 1
ATOM 2358 C CA . GLY B 1 140 ? -7.227 11.211 -7.828 1 97.19 140 GLY B CA 1
ATOM 2359 C C . GLY B 1 140 ? -6.051 10.406 -7.312 1 97.19 140 GLY B C 1
ATOM 2360 O O . GLY B 1 140 ? -5.398 10.797 -6.34 1 97.19 140 GLY B O 1
ATOM 2361 N N . GLU B 1 141 ? -5.863 9.328 -7.945 1 98.38 141 GLU B N 1
ATOM 2362 C CA . GLU B 1 141 ? -4.699 8.492 -7.672 1 98.38 141 GLU B CA 1
ATOM 2363 C C . GLU B 1 141 ? -3.619 8.68 -8.734 1 98.38 141 GLU B C 1
ATOM 2365 O O . GLU B 1 141 ? -3.805 8.289 -9.891 1 98.38 141 GLU B O 1
ATOM 2370 N N . VAL B 1 142 ? -2.551 9.273 -8.344 1 98.44 142 VAL B N 1
ATOM 2371 C CA . VAL B 1 142 ? -1.47 9.555 -9.281 1 98.44 142 VAL B CA 1
ATOM 2372 C C . VAL B 1 142 ? -0.537 8.352 -9.375 1 98.44 142 VAL B C 1
ATOM 2374 O O . VAL B 1 142 ? -0.153 7.938 -10.469 1 98.44 142 VAL B O 1
ATOM 2377 N N . LYS B 1 143 ? -0.195 7.836 -8.281 1 98.56 143 LYS B N 1
ATOM 2378 C CA . LYS B 1 143 ? 0.727 6.707 -8.172 1 98.56 143 LYS B CA 1
ATOM 2379 C C . LYS B 1 143 ? 0.381 5.828 -6.969 1 98.56 143 LYS B C 1
ATOM 2381 O O . LYS B 1 143 ? 0.037 6.336 -5.902 1 98.56 143 LYS B O 1
ATOM 2386 N N . SER B 1 144 ? 0.38 4.57 -7.121 1 98.25 144 SER B N 1
ATOM 2387 C CA . SER B 1 144 ? 0.202 3.584 -6.062 1 98.25 144 SER B CA 1
ATOM 2388 C C . SER B 1 144 ? 0.89 2.268 -6.41 1 98.25 144 SER B C 1
ATOM 2390 O O . SER B 1 144 ? 0.446 1.548 -7.309 1 98.25 144 SER B O 1
ATOM 2392 N N . THR B 1 145 ? 1.992 1.986 -5.77 1 98.31 145 THR B N 1
ATOM 2393 C CA . THR B 1 145 ? 2.75 0.777 -6.07 1 98.31 145 THR B CA 1
ATOM 2394 C C . THR B 1 145 ? 3.289 0.143 -4.793 1 98.31 145 THR B C 1
ATOM 2396 O O . THR B 1 145 ? 3.441 0.821 -3.773 1 98.31 145 THR B O 1
ATOM 2399 N N . THR B 1 146 ? 3.479 -1.162 -4.832 1 98.44 146 THR B N 1
ATOM 2400 C CA . THR B 1 146 ? 4.133 -1.872 -3.738 1 98.44 146 THR B CA 1
ATOM 2401 C C . THR B 1 146 ? 5.609 -2.104 -4.051 1 98.44 146 THR B C 1
ATOM 2403 O O . THR B 1 146 ? 6.32 -2.734 -3.266 1 98.44 146 THR B O 1
ATOM 2406 N N . VAL B 1 147 ? 6.082 -1.529 -5.172 1 98.31 147 VAL B N 1
ATOM 2407 C CA . VAL B 1 147 ? 7.434 -1.809 -5.641 1 98.31 147 VAL B CA 1
ATOM 2408 C C . VAL B 1 147 ? 8.414 -0.804 -5.031 1 98.31 147 VAL B C 1
ATOM 2410 O O . VAL B 1 147 ? 8.227 0.408 -5.164 1 98.31 147 VAL B O 1
ATOM 2413 N N . TYR B 1 148 ? 9.383 -1.324 -4.375 1 98.06 148 TYR B N 1
ATOM 2414 C CA . TYR B 1 148 ? 10.516 -0.522 -3.936 1 98.06 148 TYR B CA 1
ATOM 2415 C C . TYR B 1 148 ? 11.625 -0.525 -4.984 1 98.06 148 TYR B C 1
ATOM 2417 O O . TYR B 1 148 ? 11.852 -1.536 -5.652 1 98.06 148 TYR B O 1
ATOM 2425 N N . ASP B 1 149 ? 12.25 0.58 -5.062 1 93.06 149 ASP B N 1
ATOM 2426 C CA . ASP B 1 149 ? 13.469 0.597 -5.867 1 93.06 149 ASP B CA 1
ATOM 2427 C C . ASP B 1 149 ? 14.664 0.087 -5.066 1 93.06 149 ASP B C 1
ATOM 2429 O O . ASP B 1 149 ? 15.094 0.733 -4.109 1 93.06 149 ASP B O 1
ATOM 2433 N N . ILE B 1 150 ? 15.102 -1.047 -5.457 1 91.81 150 ILE B N 1
ATOM 2434 C CA . ILE B 1 150 ? 16.156 -1.685 -4.668 1 91.81 150 ILE B CA 1
ATOM 2435 C C . ILE B 1 150 ? 17.5 -1.476 -5.34 1 91.81 150 ILE B C 1
ATOM 2437 O O . ILE B 1 150 ? 17.625 -1.624 -6.559 1 91.81 150 ILE B O 1
#

Radius of gyration: 20.4 Å; Cα contacts (8 Å, |Δi|>4): 554; chains: 2; bounding box: 46×56×46 Å